Protein AF-A0A8T6M533-F1 (afdb_monomer_lite)

Foldseek 3Di:
DPDPPDPPPPDDAAQDPVPCLLPCCPPPLVVVLCVVVVDPAAAEEEEEEAVVLRPVNSLNHNCVVCVVPLLEAEFEFEQAPHFPPVSLLRLLLRLCVDPLNPDSVVSVCLQQDPPDPPPDDDDDPPPPVVVVVVVVVVVVVLVVQVVVCVVPVDPVSVVVVVVVVVVVVVVCVVVNVPDDPPPDDDDHDDLVSSLVSLVVSLQSSLVSNHQEYEYEYECLLNDPDLVRSLVVLVSVQVSSVSCGPRHHYYYYYYDHLVSNVVNDPCSPVSVVSVVVSHPYYDYSDDQDPVSVVVSVVVVVPD

Structure (mmCIF, N/CA/C/O backbone):
data_AF-A0A8T6M533-F1
#
_entry.id   AF-A0A8T6M533-F1
#
loop_
_atom_site.group_PDB
_atom_site.id
_atom_site.type_symbol
_atom_site.label_atom_id
_atom_site.label_alt_id
_atom_site.label_comp_id
_atom_site.label_asym_id
_atom_site.label_entity_id
_atom_site.label_seq_id
_atom_site.pdbx_PDB_ins_code
_atom_site.Cartn_x
_atom_site.Cartn_y
_atom_site.Cartn_z
_atom_site.occupancy
_atom_site.B_iso_or_equiv
_atom_site.auth_seq_id
_atom_site.auth_comp_id
_atom_site.auth_asym_id
_atom_site.auth_atom_id
_atom_site.pdbx_PDB_model_num
ATOM 1 N N . MET A 1 1 ? -13.934 -46.021 -11.064 1.00 42.72 1 MET A N 1
ATOM 2 C CA . MET A 1 1 ? -14.414 -45.757 -9.693 1.00 42.72 1 MET A CA 1
ATOM 3 C C . MET A 1 1 ? -13.265 -45.197 -8.848 1.00 42.72 1 MET A C 1
ATOM 5 O O . MET A 1 1 ? -12.797 -45.900 -7.982 1.00 42.72 1 MET A O 1
ATOM 9 N N . VAL A 1 2 ? -12.774 -43.981 -9.146 1.00 43.00 2 VAL A N 1
ATOM 10 C CA . VAL A 1 2 ? -11.949 -43.113 -8.263 1.00 43.00 2 VAL A CA 1
ATOM 11 C C . VAL A 1 2 ? -11.987 -41.702 -8.886 1.00 43.00 2 VAL A C 1
ATOM 13 O O . VAL A 1 2 ? -11.091 -41.328 -9.637 1.00 43.00 2 VAL A O 1
ATOM 16 N N . LYS A 1 3 ? -13.077 -40.947 -8.704 1.00 41.00 3 LYS A N 1
ATOM 17 C CA . LYS A 1 3 ? -13.160 -39.534 -9.144 1.00 41.00 3 LYS A CA 1
ATOM 18 C C . LYS A 1 3 ? -13.717 -38.577 -8.081 1.00 41.00 3 LYS A C 1
ATOM 20 O O . LYS A 1 3 ? -13.838 -37.395 -8.366 1.00 41.00 3 LYS A O 1
ATOM 25 N N . ASP A 1 4 ? -13.943 -39.063 -6.858 1.00 50.12 4 ASP A N 1
ATOM 26 C CA . ASP A 1 4 ? -14.620 -38.309 -5.791 1.00 50.12 4 ASP A CA 1
ATOM 27 C C . ASP A 1 4 ? -13.746 -38.054 -4.550 1.00 50.12 4 ASP A C 1
ATOM 29 O O . ASP A 1 4 ? -14.262 -37.873 -3.450 1.00 50.12 4 ASP A O 1
ATOM 33 N N . PHE A 1 5 ? -12.418 -38.024 -4.686 1.00 50.69 5 PHE A N 1
ATOM 34 C CA . PHE A 1 5 ? -11.539 -37.652 -3.573 1.00 50.69 5 PHE A CA 1
ATOM 35 C C . PHE A 1 5 ? -10.825 -36.335 -3.863 1.00 50.69 5 PHE A C 1
ATOM 37 O O . PHE A 1 5 ? -10.062 -36.241 -4.818 1.00 50.69 5 PHE A O 1
ATOM 44 N N . LEU A 1 6 ? -11.064 -35.372 -2.966 1.00 46.12 6 LEU A N 1
ATOM 45 C CA . LEU A 1 6 ? -10.515 -34.012 -2.877 1.00 46.12 6 LEU A CA 1
ATOM 46 C C . LEU A 1 6 ? -11.340 -32.917 -3.568 1.00 46.12 6 LEU A C 1
ATOM 48 O O . LEU A 1 6 ? -10.860 -32.187 -4.430 1.00 46.12 6 LEU A O 1
ATOM 52 N N . ASN A 1 7 ? -12.539 -32.673 -3.027 1.00 44.47 7 ASN A N 1
ATOM 53 C CA . ASN A 1 7 ? -13.034 -31.299 -2.890 1.00 44.47 7 ASN A CA 1
ATOM 54 C C . ASN A 1 7 ? -12.108 -30.543 -1.913 1.00 44.47 7 ASN A C 1
ATOM 56 O O . ASN A 1 7 ? -12.443 -30.329 -0.748 1.00 44.47 7 ASN A O 1
ATOM 60 N N . LEU A 1 8 ? -10.904 -30.187 -2.371 1.00 45.69 8 LEU A N 1
ATOM 61 C CA . LEU A 1 8 ? -10.030 -29.252 -1.671 1.00 45.69 8 LEU A CA 1
ATOM 62 C C . LEU A 1 8 ? -10.729 -27.898 -1.673 1.00 45.69 8 LEU A C 1
ATOM 64 O O . LEU A 1 8 ? -10.757 -27.185 -2.677 1.00 45.69 8 LEU A O 1
ATOM 68 N N . LYS A 1 9 ? -11.333 -27.557 -0.537 1.00 52.34 9 LYS A N 1
ATOM 69 C CA . LYS A 1 9 ? -11.826 -26.210 -0.292 1.00 52.34 9 LYS A CA 1
ATOM 70 C C . LYS A 1 9 ? -10.591 -25.315 -0.209 1.00 52.34 9 LYS A C 1
ATOM 72 O O . LYS A 1 9 ? -9.881 -25.334 0.790 1.00 52.34 9 LYS A O 1
ATOM 77 N N . VAL A 1 10 ? -10.293 -24.615 -1.301 1.00 59.81 10 VAL A N 1
ATOM 78 C CA . VAL A 1 10 ? -9.233 -23.605 -1.328 1.00 59.81 10 VAL A CA 1
ATOM 79 C C . VAL A 1 10 ? -9.568 -22.584 -0.248 1.00 59.81 10 VAL A C 1
ATOM 81 O O . VAL A 1 10 ? -10.657 -22.006 -0.278 1.00 59.81 10 VAL A O 1
ATOM 84 N N . ASP A 1 11 ? -8.661 -22.422 0.713 1.00 62.69 11 ASP A N 1
ATOM 85 C CA . ASP A 1 11 ? -8.817 -21.431 1.768 1.00 62.69 11 ASP A CA 1
ATOM 86 C C . ASP A 1 11 ? -8.835 -20.037 1.137 1.00 62.69 11 ASP A C 1
ATOM 88 O O . ASP A 1 11 ? -7.996 -19.705 0.292 1.00 62.69 11 ASP A O 1
ATOM 92 N N . LYS A 1 12 ? -9.849 -19.250 1.487 1.00 74.56 12 LYS A N 1
ATOM 93 C CA . LYS A 1 12 ? -10.052 -17.905 0.957 1.00 74.56 12 LYS A CA 1
ATOM 94 C C . LYS A 1 12 ? -10.058 -16.931 2.122 1.00 74.56 12 LYS A C 1
ATOM 96 O O . LYS A 1 12 ? -10.656 -17.232 3.154 1.00 74.56 12 LYS A O 1
ATOM 101 N N . PRO A 1 13 ? -9.424 -15.760 1.963 1.00 78.88 13 PRO A N 1
ATOM 102 C CA . PRO A 1 13 ? -9.478 -14.741 2.990 1.00 78.88 13 PRO A CA 1
ATOM 103 C C . PRO A 1 13 ? -10.930 -14.334 3.235 1.00 78.88 13 PRO A C 1
ATOM 105 O O . PRO A 1 13 ? -11.717 -14.223 2.297 1.00 78.88 13 PRO A O 1
ATOM 108 N N . ILE A 1 14 ? -11.249 -14.101 4.503 1.00 83.38 14 ILE A N 1
ATOM 109 C CA . ILE A 1 14 ? -12.580 -13.694 4.947 1.00 83.38 14 ILE A CA 1
ATOM 110 C C . ILE A 1 14 ? -12.913 -12.338 4.320 1.00 83.38 14 ILE A C 1
ATOM 112 O O . ILE A 1 14 ? -12.066 -11.439 4.301 1.00 83.38 14 ILE A O 1
ATOM 116 N N . GLU A 1 15 ? -14.138 -12.181 3.826 1.00 80.69 15 GLU A N 1
ATOM 117 C CA . GLU A 1 15 ? -14.612 -10.908 3.265 1.00 80.69 15 GLU A CA 1
ATOM 118 C C . GLU A 1 15 ? -15.626 -10.207 4.184 1.00 80.69 15 GLU A C 1
ATOM 120 O O . GLU A 1 15 ? -15.789 -8.985 4.126 1.00 80.69 15 GLU A O 1
ATOM 125 N N . ASN A 1 16 ? -16.279 -10.966 5.072 1.00 77.69 16 ASN A N 1
ATOM 126 C CA . ASN A 1 16 ? -17.468 -10.551 5.816 1.00 77.69 16 ASN A CA 1
ATOM 127 C C . ASN A 1 16 ? -17.381 -10.914 7.304 1.00 77.69 16 ASN A C 1
ATOM 129 O O . ASN A 1 16 ? -16.823 -11.946 7.653 1.00 77.69 16 ASN A O 1
ATOM 133 N N . GLU A 1 17 ? -18.002 -10.121 8.184 1.00 74.31 17 GLU A N 1
ATOM 134 C CA . GLU A 1 17 ? -18.064 -10.448 9.622 1.00 74.31 17 GLU A CA 1
ATOM 135 C C . GLU A 1 17 ? -18.782 -11.781 9.896 1.00 74.31 17 GLU A C 1
ATOM 137 O O . GLU A 1 17 ? -18.397 -12.511 10.798 1.00 74.31 17 GLU A O 1
ATOM 142 N N . GLU A 1 18 ? -19.767 -12.150 9.075 1.00 72.62 18 GLU A N 1
ATOM 143 C CA . GLU A 1 18 ? -20.490 -13.431 9.171 1.00 72.62 18 GLU A CA 1
ATOM 144 C C . GLU A 1 18 ? -19.590 -14.655 8.912 1.00 72.62 18 GLU A C 1
ATOM 146 O O . GLU A 1 18 ? -19.864 -15.764 9.369 1.00 72.62 18 GLU A O 1
ATOM 151 N N . GLU A 1 19 ? -18.492 -14.457 8.184 1.00 73.12 19 GLU A N 1
ATOM 152 C CA . GLU A 1 19 ? -17.483 -15.480 7.907 1.00 73.12 19 GLU A CA 1
ATOM 153 C C . GLU A 1 19 ? -16.389 -15.521 8.992 1.00 73.12 19 GLU A C 1
ATOM 155 O O . GLU A 1 19 ? -15.589 -16.461 9.022 1.00 73.12 19 GLU A O 1
ATOM 160 N N . ASP A 1 20 ? -16.357 -14.542 9.907 1.00 74.56 20 ASP A N 1
ATOM 161 C CA . ASP A 1 20 ? -15.350 -14.413 10.961 1.00 74.56 20 ASP A CA 1
ATOM 162 C C . ASP A 1 20 ? -15.610 -15.346 12.151 1.00 74.56 20 ASP A C 1
ATOM 164 O O . ASP A 1 20 ? -15.912 -14.949 13.277 1.00 74.56 20 ASP A O 1
ATOM 168 N N . LYS A 1 21 ? -15.425 -16.641 11.904 1.00 72.12 21 LYS A N 1
ATOM 169 C CA . LYS A 1 21 ? -15.564 -17.690 12.923 1.00 72.12 21 LYS A CA 1
ATOM 170 C C . LYS A 1 21 ? -14.440 -17.700 13.958 1.00 72.12 21 LYS A C 1
ATOM 172 O O . LYS A 1 21 ? -14.536 -18.440 14.933 1.00 72.12 21 LYS A O 1
ATOM 177 N N . LEU A 1 22 ? -13.369 -16.938 13.728 1.00 69.25 22 LEU A N 1
ATOM 178 C CA . LEU A 1 22 ? -12.191 -16.884 14.598 1.00 69.25 22 LEU A CA 1
ATOM 179 C C . LEU A 1 22 ? -12.139 -15.612 15.454 1.00 69.25 22 LEU A C 1
ATOM 181 O O . LEU A 1 22 ? -11.219 -15.450 16.252 1.00 69.25 22 LEU A O 1
ATOM 185 N N . GLY A 1 23 ? -13.128 -14.723 15.325 1.00 73.12 23 GLY A N 1
ATOM 186 C CA . GLY A 1 23 ? -13.193 -13.485 16.096 1.00 73.12 23 GLY A CA 1
ATOM 187 C C . GLY A 1 23 ? -12.094 -12.483 15.738 1.00 73.12 23 GLY A C 1
ATOM 188 O O . GLY A 1 23 ? -11.759 -11.633 16.569 1.00 73.12 23 GLY A O 1
ATOM 189 N N . HIS A 1 24 ? -11.543 -12.549 14.519 1.00 78.12 24 HIS A N 1
ATOM 190 C CA . HIS A 1 24 ? -10.573 -11.578 14.012 1.00 78.12 24 HIS A CA 1
ATOM 191 C C . HIS A 1 24 ? -11.085 -10.140 14.134 1.00 78.12 24 HIS A C 1
ATOM 193 O O . HIS A 1 24 ? -10.293 -9.228 14.379 1.00 78.12 24 HIS A O 1
ATOM 199 N N . ASN A 1 25 ? -12.396 -9.930 14.003 1.00 78.38 25 ASN A N 1
ATOM 200 C CA . ASN A 1 25 ? -13.025 -8.625 14.106 1.00 78.38 25 ASN A CA 1
ATOM 201 C C . ASN A 1 25 ? -12.780 -7.997 15.485 1.00 78.38 25 ASN A C 1
ATOM 203 O O . ASN A 1 25 ? -12.284 -6.879 15.585 1.00 78.38 25 ASN A O 1
ATOM 207 N N . LYS A 1 26 ? -13.042 -8.749 16.559 1.00 78.50 26 LYS A N 1
ATOM 208 C CA . LYS A 1 26 ? -12.866 -8.264 17.937 1.00 78.50 26 LYS A CA 1
ATOM 209 C C . LYS A 1 26 ? -11.396 -8.193 18.345 1.00 78.50 26 LYS A C 1
ATOM 211 O O . LYS A 1 26 ? -10.985 -7.243 18.999 1.00 78.50 26 LYS A O 1
ATOM 216 N N . ILE A 1 27 ? -10.607 -9.203 17.978 1.00 81.31 27 ILE A N 1
ATOM 217 C CA . ILE A 1 27 ? -9.229 -9.346 18.473 1.00 81.31 27 ILE A CA 1
ATOM 218 C C . ILE A 1 27 ? -8.265 -8.416 17.731 1.00 81.31 27 ILE A C 1
ATOM 220 O O . ILE A 1 27 ? -7.357 -7.866 18.346 1.00 81.31 27 ILE A O 1
ATOM 224 N N . TYR A 1 28 ? -8.458 -8.219 16.423 1.00 87.94 28 TYR A N 1
ATOM 225 C CA . TYR A 1 28 ? -7.508 -7.481 15.588 1.00 87.94 28 TYR A CA 1
ATOM 226 C C . TYR A 1 28 ? -8.134 -6.276 14.889 1.00 87.94 28 TYR A C 1
ATOM 228 O O . TYR A 1 28 ? -7.587 -5.178 14.979 1.00 87.94 28 TYR A O 1
ATOM 236 N N . VAL A 1 29 ? -9.278 -6.438 14.213 1.00 89.94 29 VAL A N 1
ATOM 237 C CA . VAL A 1 29 ? -9.863 -5.355 13.397 1.00 89.94 29 VAL A CA 1
ATOM 238 C C . VAL A 1 29 ? -10.282 -4.170 14.264 1.00 89.94 29 VAL A C 1
ATOM 240 O O . VAL A 1 29 ? -10.010 -3.035 13.890 1.00 89.94 29 VAL A O 1
ATOM 243 N N . GLU A 1 30 ? -10.909 -4.400 15.417 1.00 89.06 30 GLU A N 1
ATOM 244 C CA . GLU A 1 30 ? -11.349 -3.336 16.320 1.00 89.06 30 GLU A CA 1
ATOM 245 C C . GLU A 1 30 ? -10.178 -2.540 16.925 1.00 89.06 30 GLU A C 1
ATOM 247 O O . GLU A 1 30 ? -10.186 -1.314 16.783 1.00 89.06 30 GLU A O 1
ATOM 252 N N . PRO A 1 31 ? -9.127 -3.162 17.498 1.00 89.81 31 PRO A N 1
ATOM 253 C CA . PRO A 1 31 ? -7.929 -2.432 17.910 1.00 89.81 31 PRO A CA 1
ATOM 254 C C . PRO A 1 31 ? -7.276 -1.644 16.771 1.00 89.81 31 PRO A C 1
ATOM 256 O O . PRO A 1 31 ? -6.959 -0.469 16.956 1.00 89.81 31 PRO A O 1
ATOM 259 N N . ILE A 1 32 ? -7.134 -2.244 15.581 1.00 93.81 32 ILE A N 1
ATOM 260 C CA . ILE A 1 32 ? -6.581 -1.559 14.402 1.00 93.81 32 ILE A CA 1
ATOM 261 C C . ILE A 1 32 ? -7.444 -0.348 14.038 1.00 93.81 32 ILE A C 1
ATOM 263 O O . ILE A 1 32 ? -6.929 0.755 13.871 1.00 93.81 32 ILE A O 1
ATOM 267 N N . TYR A 1 33 ? -8.761 -0.529 13.954 1.00 94.19 33 TYR A N 1
ATOM 268 C CA . TYR A 1 33 ? -9.710 0.540 13.656 1.00 94.19 33 TYR A CA 1
ATOM 269 C C . TYR A 1 33 ? -9.621 1.675 14.684 1.00 94.19 33 TYR A C 1
ATOM 271 O O . TYR A 1 33 ? -9.635 2.849 14.313 1.00 94.19 33 TYR A O 1
ATOM 279 N N . ASN A 1 34 ? -9.492 1.349 15.969 1.00 92.06 34 ASN A N 1
ATOM 280 C CA . ASN A 1 34 ? -9.370 2.338 17.034 1.00 92.06 34 ASN A CA 1
ATOM 281 C C . ASN A 1 34 ? -8.051 3.112 16.937 1.00 92.06 34 ASN A C 1
ATOM 283 O O . ASN A 1 34 ? -8.078 4.338 16.984 1.00 92.06 34 ASN A O 1
ATOM 287 N N . ILE A 1 35 ? -6.922 2.429 16.718 1.00 92.81 35 ILE A N 1
ATOM 288 C CA . ILE A 1 35 ? -5.610 3.062 16.509 1.00 92.81 35 ILE A CA 1
ATOM 289 C C . ILE A 1 35 ? -5.679 4.036 15.333 1.00 92.81 35 ILE A C 1
ATOM 291 O O . ILE A 1 35 ? -5.339 5.212 15.487 1.00 92.81 35 ILE A O 1
ATOM 295 N N . LEU A 1 36 ? -6.200 3.574 14.191 1.00 93.31 36 LEU A N 1
ATOM 296 C CA . LEU A 1 36 ? -6.345 4.402 13.001 1.00 93.31 36 LEU A CA 1
ATOM 297 C C . LEU A 1 36 ? -7.211 5.628 13.312 1.00 93.31 36 LEU A C 1
ATOM 299 O O . LEU A 1 36 ? -6.781 6.739 13.041 1.00 93.31 36 LEU A O 1
ATOM 303 N N . ASN A 1 37 ? -8.396 5.486 13.911 1.00 91.06 37 ASN A N 1
ATOM 304 C CA . ASN A 1 37 ? -9.294 6.631 14.140 1.00 91.06 37 ASN A CA 1
ATOM 305 C C . ASN A 1 37 ? -8.896 7.546 15.309 1.00 91.06 37 ASN A C 1
ATOM 307 O O . ASN A 1 37 ? -9.274 8.714 15.302 1.00 91.06 37 ASN A O 1
ATOM 311 N N . SER A 1 38 ? -8.150 7.052 16.297 1.00 86.31 38 SER A N 1
ATOM 312 C CA . SER A 1 38 ? -7.692 7.867 17.432 1.00 86.31 38 SER A CA 1
ATOM 313 C C . SER A 1 38 ? -6.600 8.865 17.048 1.00 86.31 38 SER A C 1
ATOM 315 O O . SER A 1 38 ? -6.409 9.870 17.734 1.00 86.31 38 SER A O 1
ATOM 317 N N . ASN A 1 39 ? -5.888 8.609 15.947 1.00 76.62 39 ASN A N 1
ATOM 318 C CA . ASN A 1 39 ? -4.790 9.450 15.512 1.00 76.62 39 ASN A CA 1
ATOM 319 C C . ASN A 1 39 ? -5.267 10.468 14.468 1.00 76.62 39 ASN A C 1
ATOM 321 O O . ASN A 1 39 ? -5.765 10.122 13.395 1.00 76.62 39 ASN A O 1
ATOM 325 N N . ASN A 1 40 ? -5.091 11.751 14.785 1.00 78.81 40 ASN A N 1
ATOM 326 C CA . ASN A 1 40 ? -5.446 12.863 13.903 1.00 78.81 40 ASN A CA 1
ATOM 327 C C . ASN A 1 40 ? -4.319 13.275 12.945 1.00 78.81 40 ASN A C 1
ATOM 329 O O . ASN A 1 40 ? -4.487 14.242 12.200 1.00 78.81 40 ASN A O 1
ATOM 333 N N . LYS A 1 41 ? -3.188 12.565 12.965 1.00 86.25 41 LYS A N 1
ATOM 334 C CA . LYS A 1 41 ? -2.021 12.813 12.118 1.00 86.25 41 LYS A CA 1
ATOM 335 C C . LYS A 1 41 ? -1.812 11.673 11.123 1.00 86.25 41 LYS A C 1
ATOM 337 O O . LYS A 1 41 ? -2.539 10.679 11.124 1.00 86.25 41 LYS A O 1
ATOM 342 N N . ASN A 1 42 ? -0.810 11.855 10.271 1.00 91.19 42 ASN A N 1
ATOM 343 C CA . ASN A 1 42 ? -0.270 10.764 9.480 1.00 91.19 42 ASN A CA 1
ATOM 344 C C . ASN A 1 42 ? 0.212 9.643 10.411 1.00 91.19 42 ASN A C 1
ATOM 346 O O . ASN A 1 42 ? 0.675 9.933 11.515 1.00 91.19 42 ASN A O 1
ATOM 350 N N . LEU A 1 43 ? 0.044 8.395 9.980 1.00 93.06 43 LEU A N 1
ATOM 351 C CA . LEU A 1 43 ? 0.341 7.220 10.796 1.00 93.06 43 LEU A CA 1
ATOM 352 C C . LEU A 1 43 ? 0.879 6.080 9.930 1.00 93.06 43 LEU A C 1
ATOM 354 O O . LEU A 1 43 ? 0.289 5.765 8.896 1.00 93.06 43 LEU A O 1
ATOM 358 N N . SER A 1 44 ? 1.929 5.410 10.378 1.00 93.31 44 SER A N 1
ATOM 359 C CA . SER A 1 44 ? 2.416 4.152 9.807 1.00 93.31 44 SER A CA 1
ATOM 360 C C . SER A 1 44 ? 2.200 2.989 10.789 1.00 93.31 44 SER A C 1
ATOM 362 O O . SER A 1 44 ? 2.645 3.005 11.935 1.00 93.31 44 SER A O 1
ATOM 364 N N . LEU A 1 45 ? 1.479 1.957 10.344 1.00 94.31 45 LEU A N 1
ATOM 365 C CA . LEU A 1 45 ? 1.131 0.768 11.125 1.00 94.31 45 LEU A CA 1
ATOM 366 C C . LEU A 1 45 ? 1.697 -0.494 10.465 1.00 94.31 45 LEU A C 1
ATOM 368 O O . LEU A 1 45 ? 1.411 -0.769 9.303 1.00 94.31 45 LEU A O 1
ATOM 372 N N . GLY A 1 46 ? 2.433 -1.308 11.217 1.00 91.75 46 GLY A N 1
ATOM 373 C CA . GLY A 1 46 ? 2.855 -2.640 10.779 1.00 91.75 46 GLY A CA 1
ATOM 374 C C . GLY A 1 46 ? 1.884 -3.721 11.240 1.00 91.75 46 GLY A C 1
ATOM 375 O O . GLY A 1 46 ? 1.500 -3.752 12.406 1.00 91.75 46 GLY A O 1
ATOM 376 N N . ILE A 1 47 ? 1.513 -4.644 10.356 1.00 92.56 47 ILE A N 1
ATOM 377 C CA . ILE A 1 47 ? 0.810 -5.880 10.714 1.00 92.56 47 ILE A CA 1
ATOM 378 C C . ILE A 1 47 ? 1.712 -7.057 10.348 1.00 92.56 47 ILE A C 1
ATOM 380 O O . ILE A 1 47 ? 1.844 -7.437 9.179 1.00 92.56 47 ILE A O 1
ATOM 384 N N . PHE A 1 48 ? 2.320 -7.642 11.374 1.00 87.50 48 PHE A N 1
ATOM 385 C CA . PHE A 1 48 ? 3.242 -8.762 11.253 1.00 87.50 48 PHE A CA 1
ATOM 386 C C . PHE A 1 48 ? 2.529 -10.089 11.472 1.00 87.50 48 PHE A C 1
ATOM 388 O O . PHE A 1 48 ? 1.690 -10.217 12.356 1.00 87.50 48 PHE A O 1
ATOM 395 N N . GLY A 1 49 ? 2.881 -11.105 10.693 1.00 84.88 49 GLY A N 1
ATOM 396 C CA . GLY A 1 49 ? 2.410 -12.470 10.920 1.00 84.88 49 GLY A CA 1
ATOM 397 C C . GLY A 1 49 ? 2.898 -13.422 9.840 1.00 84.88 49 GLY A C 1
ATOM 398 O O . GLY A 1 49 ? 3.256 -12.985 8.746 1.00 84.88 49 GLY A O 1
ATOM 399 N N . ASN A 1 50 ? 2.884 -14.723 10.114 1.00 82.56 50 ASN A N 1
ATOM 400 C CA . ASN A 1 50 ? 3.298 -15.740 9.145 1.00 82.56 50 ASN A CA 1
ATOM 401 C C . ASN A 1 50 ? 2.330 -15.847 7.953 1.00 82.56 50 ASN A C 1
ATOM 403 O O . ASN A 1 50 ? 1.224 -15.291 7.946 1.00 82.56 50 ASN A O 1
ATOM 407 N N . PHE A 1 51 ? 2.738 -16.564 6.906 1.00 81.00 51 PHE A N 1
ATOM 408 C CA . PHE A 1 51 ? 1.815 -16.953 5.841 1.00 81.00 51 PHE A CA 1
ATOM 409 C C . PHE A 1 51 ? 0.634 -17.743 6.432 1.00 81.00 51 PHE A C 1
ATOM 411 O O . PHE A 1 51 ? 0.830 -18.596 7.291 1.00 81.00 51 PHE A O 1
ATOM 418 N N . GLY A 1 52 ? -0.593 -17.426 6.011 1.00 79.25 52 GLY A N 1
ATOM 419 C CA . GLY A 1 52 ? -1.809 -18.033 6.567 1.00 79.25 52 GLY A CA 1
ATOM 420 C C . GLY A 1 52 ? -2.331 -17.404 7.868 1.00 79.25 52 GLY A C 1
ATOM 421 O O . GLY A 1 52 ? -3.422 -17.750 8.297 1.00 79.25 52 GLY A O 1
ATOM 422 N N . SER A 1 53 ? -1.648 -16.414 8.459 1.00 83.19 53 SER A N 1
ATOM 423 C CA . SER A 1 53 ? -2.072 -15.780 9.725 1.00 83.19 53 SER A CA 1
ATOM 424 C C . SER A 1 53 ? -3.309 -14.864 9.625 1.00 83.19 53 SER A C 1
ATOM 426 O O . SER A 1 53 ? -3.583 -14.097 10.542 1.00 83.19 53 SER A O 1
ATOM 428 N N . GLY A 1 54 ? -4.006 -14.835 8.485 1.00 86.94 54 GLY A N 1
ATOM 429 C CA . GLY A 1 54 ? -5.208 -14.013 8.310 1.00 86.94 54 GLY A CA 1
ATOM 430 C C . GLY A 1 54 ? -4.986 -12.516 8.044 1.00 86.94 54 GLY A C 1
ATOM 431 O O . GLY A 1 54 ? -5.962 -11.770 8.050 1.00 86.94 54 GLY A O 1
ATOM 432 N N . LYS A 1 55 ? -3.759 -12.049 7.741 1.00 90.25 55 LYS A N 1
ATOM 433 C CA . LYS A 1 55 ? -3.480 -10.627 7.402 1.00 90.25 55 LYS A CA 1
ATOM 434 C C . LYS A 1 55 ? -4.461 -10.063 6.366 1.00 90.25 55 LYS A C 1
ATOM 436 O O . LYS A 1 55 ? -5.072 -9.020 6.579 1.00 90.25 55 LYS A O 1
ATOM 441 N N . THR A 1 56 ? -4.646 -10.775 5.253 1.00 90.56 56 THR A N 1
ATOM 442 C CA . THR A 1 56 ? -5.560 -10.356 4.181 1.00 90.56 56 THR A CA 1
ATOM 443 C C . THR A 1 56 ? -7.019 -10.329 4.641 1.00 90.56 56 THR A C 1
ATOM 445 O O . THR A 1 56 ? -7.724 -9.379 4.318 1.00 90.56 56 THR A O 1
ATOM 448 N N . SER A 1 57 ? -7.449 -11.314 5.436 1.00 90.06 57 SER A N 1
ATOM 449 C CA . SER A 1 57 ? -8.787 -11.363 6.041 1.00 90.06 57 SER A CA 1
ATOM 450 C C . SER A 1 57 ? -9.058 -10.135 6.915 1.00 90.06 57 SER A C 1
ATOM 452 O O . SER A 1 57 ? -10.082 -9.476 6.763 1.00 90.06 57 SER A O 1
ATOM 454 N N . ILE A 1 58 ? -8.109 -9.770 7.782 1.00 91.88 58 ILE A N 1
ATOM 455 C CA . ILE A 1 58 ? -8.212 -8.587 8.651 1.00 91.88 58 ILE A CA 1
ATOM 456 C C . ILE A 1 58 ? -8.346 -7.308 7.821 1.00 91.88 58 ILE A C 1
ATOM 458 O O . ILE A 1 58 ? -9.202 -6.475 8.110 1.00 91.88 58 ILE A O 1
ATOM 462 N N . ILE A 1 59 ? -7.548 -7.160 6.762 1.00 94.81 59 ILE A N 1
ATOM 463 C CA . ILE A 1 59 ? -7.628 -5.992 5.877 1.00 94.81 59 ILE A CA 1
ATOM 464 C C . ILE A 1 59 ? -8.953 -5.926 5.119 1.00 94.81 59 ILE A C 1
ATOM 466 O O . ILE A 1 59 ? -9.496 -4.835 4.959 1.00 94.81 59 ILE A O 1
ATOM 470 N N . ASN A 1 60 ? -9.494 -7.057 4.669 1.00 93.00 60 ASN A N 1
ATOM 471 C CA . ASN A 1 60 ? -10.794 -7.096 4.003 1.00 93.00 60 ASN A CA 1
ATOM 472 C C . ASN A 1 60 ? -11.921 -6.659 4.950 1.00 93.00 60 ASN A C 1
ATOM 474 O O . ASN A 1 60 ? -12.730 -5.804 4.586 1.00 93.00 60 ASN A O 1
ATOM 478 N N . LEU A 1 61 ? -11.926 -7.179 6.181 1.00 92.31 61 LEU A N 1
ATOM 479 C CA . LEU A 1 61 ? -12.876 -6.781 7.223 1.00 92.31 61 LEU A CA 1
ATOM 480 C C . LEU A 1 61 ? -12.747 -5.290 7.561 1.00 92.31 61 LEU A C 1
ATOM 482 O O . LEU A 1 61 ? -13.743 -4.567 7.600 1.00 92.31 61 LEU A O 1
ATOM 486 N N . LEU A 1 62 ? -11.515 -4.800 7.721 1.00 94.44 62 LEU A N 1
ATOM 487 C CA . LEU A 1 62 ? -11.243 -3.386 7.965 1.00 94.44 62 LEU A CA 1
ATOM 488 C C . LEU A 1 62 ? -11.740 -2.511 6.804 1.00 94.44 62 LEU A C 1
ATOM 490 O O . LEU A 1 62 ? -12.426 -1.516 7.028 1.00 94.44 62 LEU A O 1
ATOM 494 N N . LYS A 1 63 ? -11.471 -2.908 5.555 1.00 94.38 63 LYS A N 1
ATOM 495 C CA . LYS A 1 63 ? -11.963 -2.219 4.355 1.00 94.38 63 LYS A CA 1
ATOM 496 C C . LYS A 1 63 ? -13.488 -2.160 4.328 1.00 94.38 63 LYS A C 1
ATOM 498 O O . LYS A 1 63 ? -14.050 -1.109 4.024 1.00 94.38 63 LYS A O 1
ATOM 503 N N . LYS A 1 64 ? -14.166 -3.261 4.668 1.00 91.56 64 LYS A N 1
ATOM 504 C CA . LYS A 1 64 ? -15.631 -3.312 4.759 1.00 91.56 64 LYS A CA 1
ATOM 505 C C . LYS A 1 64 ? -16.151 -2.333 5.811 1.00 91.56 64 LYS A C 1
ATOM 507 O O . LYS A 1 64 ? -17.086 -1.589 5.525 1.00 91.56 64 LYS A O 1
ATOM 512 N N . ARG A 1 65 ? -15.496 -2.243 6.970 1.00 91.31 65 ARG A N 1
ATOM 513 C CA . ARG A 1 65 ? -15.839 -1.286 8.036 1.00 91.31 65 ARG A CA 1
ATOM 514 C C . ARG A 1 65 ? -15.713 0.178 7.601 1.00 91.31 65 ARG A C 1
ATOM 516 O O . ARG A 1 65 ? -16.498 1.011 8.039 1.00 91.31 65 ARG A O 1
ATOM 523 N N . TYR A 1 66 ? -14.776 0.487 6.705 1.00 93.31 66 TYR A N 1
ATOM 524 C CA . TYR A 1 66 ? -14.616 1.824 6.121 1.00 93.31 66 TYR A CA 1
ATOM 525 C C . TYR A 1 66 ? -15.472 2.078 4.867 1.00 93.31 66 TYR A C 1
ATOM 527 O O . TYR A 1 66 ? -15.522 3.209 4.393 1.00 93.31 66 TYR A O 1
ATOM 535 N N . SER A 1 67 ? -16.175 1.076 4.327 1.00 89.69 67 SER A N 1
ATOM 536 C CA . SER A 1 67 ? -16.883 1.194 3.038 1.00 89.69 67 SER A CA 1
ATOM 537 C C . SER A 1 67 ? -18.034 2.209 3.027 1.00 89.69 67 SER A C 1
ATOM 539 O O . SER A 1 67 ? -18.346 2.766 1.975 1.00 89.69 67 SER A O 1
ATOM 541 N N . SER A 1 68 ? -18.642 2.480 4.185 1.00 89.38 68 SER A N 1
ATOM 542 C CA . SER A 1 68 ? -19.699 3.484 4.359 1.00 89.38 68 SER A CA 1
ATOM 543 C C . SER A 1 68 ? -19.169 4.912 4.534 1.00 89.38 68 SER A C 1
ATOM 545 O O . SER A 1 68 ? -19.954 5.857 4.486 1.00 89.38 68 SER A O 1
ATOM 547 N N . ARG A 1 69 ? -17.855 5.088 4.721 1.00 92.31 69 ARG A N 1
ATOM 548 C CA . ARG A 1 69 ? -17.213 6.378 5.000 1.00 92.31 69 ARG A CA 1
ATOM 549 C C . ARG A 1 69 ? -16.665 6.988 3.718 1.00 92.31 69 ARG A C 1
ATOM 551 O O . ARG A 1 69 ? -15.521 6.756 3.332 1.00 92.31 69 ARG A O 1
ATOM 558 N N . SER A 1 70 ? -17.507 7.754 3.025 1.00 90.44 70 SER A N 1
ATOM 559 C CA . SER A 1 70 ? -17.172 8.356 1.729 1.00 90.44 70 SER A CA 1
ATOM 560 C C . SER A 1 70 ? -16.006 9.344 1.782 1.00 90.44 70 SER A C 1
ATOM 562 O O . SER A 1 70 ? -15.376 9.574 0.756 1.00 90.44 70 SER A O 1
ATOM 564 N N . GLU A 1 71 ? -15.708 9.916 2.945 1.00 92.38 71 GLU A N 1
ATOM 565 C CA . GLU A 1 71 ? -14.575 10.812 3.186 1.00 92.38 71 GLU A CA 1
ATOM 566 C C . GLU A 1 71 ? -13.228 10.073 3.247 1.00 92.38 71 GLU A C 1
ATOM 568 O O . GLU A 1 71 ? -12.172 10.701 3.181 1.00 92.38 71 GLU A O 1
ATOM 573 N N . ILE A 1 72 ? -13.248 8.739 3.329 1.00 93.69 72 ILE A N 1
ATOM 574 C CA . ILE A 1 72 ? -12.054 7.898 3.389 1.00 93.69 72 ILE A CA 1
ATOM 575 C C . ILE A 1 72 ? -11.856 7.204 2.040 1.00 93.69 72 ILE A C 1
ATOM 577 O O . ILE A 1 72 ? -12.793 6.708 1.408 1.00 93.69 72 ILE A O 1
ATOM 581 N N . SER A 1 73 ? -10.616 7.187 1.565 1.00 93.75 73 SER A N 1
ATOM 582 C CA . SER A 1 73 ? -10.188 6.333 0.460 1.00 93.75 73 SER A CA 1
ATOM 583 C C . SER A 1 73 ? -9.356 5.186 1.022 1.00 93.75 73 SER A C 1
ATOM 585 O O . SER A 1 73 ? -8.346 5.415 1.684 1.00 93.75 73 SER A O 1
ATOM 587 N N . PHE A 1 74 ? -9.809 3.949 0.805 1.00 95.62 74 PHE A N 1
ATOM 588 C CA . PHE A 1 74 ? -9.159 2.743 1.319 1.00 95.62 74 PHE A CA 1
ATOM 589 C C . PHE A 1 74 ? -8.593 1.933 0.156 1.00 95.62 74 PHE A C 1
ATOM 591 O O . PHE A 1 74 ? -9.332 1.279 -0.590 1.00 95.62 74 PHE A O 1
ATOM 598 N N . ILE A 1 75 ? -7.270 1.935 0.025 1.00 94.88 75 ILE A N 1
ATOM 599 C CA . ILE A 1 75 ? -6.573 1.415 -1.149 1.00 94.88 75 ILE A CA 1
ATOM 600 C C . ILE A 1 75 ? -5.606 0.328 -0.715 1.00 94.88 75 ILE A C 1
ATOM 602 O O . ILE A 1 75 ? -4.769 0.541 0.153 1.00 94.88 75 ILE A O 1
ATOM 606 N N . LYS A 1 76 ? -5.710 -0.843 -1.343 1.00 95.06 76 LYS A N 1
ATOM 607 C CA . LYS A 1 76 ? -4.744 -1.930 -1.184 1.00 95.06 76 LYS A CA 1
ATOM 608 C C . LYS A 1 76 ? -3.867 -2.001 -2.428 1.00 95.06 76 LYS A C 1
ATOM 610 O O . LYS A 1 76 ? -4.399 -2.135 -3.529 1.00 95.06 76 LYS A O 1
ATOM 615 N N . SER A 1 77 ? -2.555 -1.976 -2.233 1.00 94.44 77 SER A N 1
ATOM 616 C CA . SER A 1 77 ? -1.546 -2.150 -3.272 1.00 94.44 77 SER A CA 1
ATOM 617 C C . SER A 1 77 ? -0.632 -3.316 -2.915 1.00 94.44 77 SER A C 1
ATOM 619 O O . SER A 1 77 ? 0.025 -3.298 -1.881 1.00 94.44 77 SER A O 1
ATOM 621 N N . SER A 1 78 ? -0.578 -4.322 -3.785 1.00 91.94 78 SER A N 1
ATOM 622 C CA . SER A 1 78 ? 0.459 -5.360 -3.739 1.00 91.94 78 SER A CA 1
ATOM 623 C C . SER A 1 78 ? 1.612 -4.931 -4.638 1.00 91.94 78 SER A C 1
ATOM 625 O O . SER A 1 78 ? 1.385 -4.540 -5.791 1.00 91.94 78 SER A O 1
ATOM 627 N N . ILE A 1 79 ? 2.826 -4.990 -4.096 1.00 89.44 79 ILE A N 1
ATOM 628 C CA . ILE A 1 79 ? 4.073 -4.683 -4.810 1.00 89.44 79 ILE A CA 1
ATOM 629 C C . ILE A 1 79 ? 4.843 -5.948 -5.214 1.00 89.44 79 ILE A C 1
ATOM 631 O O . ILE A 1 79 ? 6.009 -5.870 -5.588 1.00 89.44 79 ILE A O 1
ATOM 635 N N . TRP A 1 80 ? 4.183 -7.111 -5.191 1.00 85.88 80 TRP A N 1
ATOM 636 C CA . TRP A 1 80 ? 4.778 -8.381 -5.602 1.00 85.88 80 TRP A CA 1
ATOM 637 C C . TRP A 1 80 ? 5.423 -8.291 -6.992 1.00 85.88 80 TRP A C 1
ATOM 639 O O . TRP A 1 80 ? 4.764 -7.928 -7.969 1.00 85.88 80 TRP A O 1
ATOM 649 N N . GLY A 1 81 ? 6.696 -8.684 -7.083 1.00 82.06 81 GLY A N 1
ATOM 650 C CA . GLY A 1 81 ? 7.443 -8.728 -8.343 1.00 82.06 81 GLY A CA 1
ATOM 651 C C . GLY A 1 81 ? 7.817 -7.354 -8.907 1.00 82.06 81 GLY A C 1
ATOM 652 O O . GLY A 1 81 ? 8.072 -7.242 -10.107 1.00 82.06 81 GLY A O 1
ATOM 653 N N . HIS A 1 82 ? 7.815 -6.307 -8.078 1.00 83.56 82 HIS A N 1
ATOM 654 C CA . HIS A 1 82 ? 8.221 -4.964 -8.470 1.00 83.56 82 HIS A CA 1
ATOM 655 C C . HIS A 1 82 ? 9.328 -4.432 -7.555 1.00 83.56 82 HIS A C 1
ATOM 657 O O . HIS A 1 82 ? 9.100 -4.234 -6.365 1.00 83.56 82 HIS A O 1
ATOM 663 N N . SER A 1 83 ? 10.482 -4.105 -8.134 1.00 84.19 83 SER A N 1
ATOM 664 C CA . SER A 1 83 ? 11.528 -3.306 -7.483 1.00 84.19 83 SER A CA 1
ATOM 665 C C . SER A 1 83 ? 11.299 -1.806 -7.700 1.00 84.19 83 SER A C 1
ATOM 667 O O . SER A 1 83 ? 10.560 -1.405 -8.613 1.00 84.19 83 SER A O 1
ATOM 669 N N . PRO A 1 84 ? 11.908 -0.926 -6.893 1.00 82.69 84 PRO A N 1
ATOM 670 C CA . PRO A 1 84 ? 12.035 0.488 -7.202 1.00 82.69 84 PRO A CA 1
ATOM 671 C C . PRO A 1 84 ? 12.616 0.701 -8.604 1.00 82.69 84 PRO A C 1
ATOM 673 O O . PRO A 1 84 ? 13.545 0.012 -9.017 1.00 82.69 84 PRO A O 1
ATOM 676 N N . PRO A 1 85 ? 12.069 1.649 -9.377 1.00 82.69 85 PRO A N 1
ATOM 677 C CA . PRO A 1 85 ? 11.019 2.612 -9.033 1.00 82.69 85 PRO A CA 1
ATOM 678 C C . PRO A 1 85 ? 9.593 2.074 -9.267 1.00 82.69 85 PRO A C 1
ATOM 680 O O . PRO A 1 85 ? 8.610 2.765 -8.993 1.00 82.69 85 PRO A O 1
ATOM 683 N N . ASP A 1 86 ? 9.458 0.883 -9.847 1.00 83.56 86 ASP A N 1
ATOM 684 C CA . ASP A 1 86 ? 8.193 0.363 -10.361 1.00 83.56 86 ASP A CA 1
ATOM 685 C C . ASP A 1 86 ? 7.223 -0.021 -9.235 1.00 83.56 86 ASP A C 1
ATOM 687 O O . ASP A 1 86 ? 6.015 0.142 -9.406 1.00 83.56 86 ASP A O 1
ATOM 691 N N . ALA A 1 87 ? 7.729 -0.397 -8.055 1.00 88.06 87 ALA A N 1
ATOM 692 C CA . ALA A 1 87 ? 6.919 -0.579 -6.845 1.00 88.06 87 ALA A CA 1
ATOM 693 C C . ALA A 1 87 ? 6.139 0.696 -6.469 1.00 88.06 87 ALA A C 1
ATOM 695 O O . ALA A 1 87 ? 4.931 0.657 -6.231 1.00 88.06 87 ALA A O 1
ATOM 696 N N . LEU A 1 88 ? 6.801 1.858 -6.501 1.00 89.06 88 LEU A N 1
ATOM 697 C CA . LEU A 1 88 ? 6.162 3.150 -6.229 1.00 89.06 88 LEU A CA 1
ATOM 698 C C . LEU A 1 88 ? 5.162 3.522 -7.328 1.00 89.06 88 LEU A C 1
ATOM 700 O O . LEU A 1 88 ? 4.056 3.974 -7.032 1.00 89.06 88 LEU A O 1
ATOM 704 N N . LYS A 1 89 ? 5.499 3.275 -8.603 1.00 87.94 89 LYS A N 1
ATOM 705 C CA . LYS A 1 89 ? 4.548 3.477 -9.711 1.00 87.94 89 LYS A CA 1
ATOM 706 C C . LYS A 1 89 ? 3.305 2.609 -9.537 1.00 87.94 89 LYS A C 1
ATOM 708 O O . LYS A 1 89 ? 2.199 3.091 -9.762 1.00 87.94 89 LYS A O 1
ATOM 713 N N . LYS A 1 90 ? 3.464 1.353 -9.112 1.00 89.31 90 LYS A N 1
ATOM 714 C CA . LYS A 1 90 ? 2.352 0.433 -8.849 1.00 89.31 90 LYS A CA 1
ATOM 715 C C . LYS A 1 90 ? 1.418 0.979 -7.771 1.00 89.31 90 LYS A C 1
ATOM 717 O O . LYS A 1 90 ? 0.211 1.022 -8.005 1.00 89.31 90 LYS A O 1
ATOM 722 N N . ILE A 1 91 ? 1.977 1.462 -6.660 1.00 91.88 91 ILE A N 1
ATOM 723 C CA . ILE A 1 91 ? 1.218 2.123 -5.589 1.00 91.88 91 ILE A CA 1
ATOM 724 C C . ILE A 1 91 ? 0.438 3.316 -6.154 1.00 91.88 91 ILE A C 1
ATOM 726 O O . ILE A 1 91 ? -0.761 3.447 -5.921 1.00 91.88 91 ILE A O 1
ATOM 730 N N . PHE A 1 92 ? 1.085 4.162 -6.955 1.00 91.25 92 PHE A N 1
ATOM 731 C CA . PHE A 1 92 ? 0.461 5.370 -7.499 1.00 91.25 92 PHE A CA 1
ATOM 732 C C . PHE A 1 92 ? -0.655 5.048 -8.493 1.00 91.25 92 PHE A C 1
ATOM 734 O O . PHE A 1 92 ? -1.690 5.712 -8.495 1.00 91.25 92 PHE A O 1
ATOM 741 N N . LEU A 1 93 ? -0.477 4.009 -9.310 1.00 88.75 93 LEU A N 1
ATOM 742 C CA . LEU A 1 93 ? -1.516 3.511 -10.207 1.00 88.75 93 LEU A CA 1
ATOM 743 C C . LEU A 1 93 ? -2.707 2.947 -9.444 1.00 88.75 93 LEU A C 1
ATOM 745 O O . LEU A 1 93 ? -3.839 3.156 -9.869 1.00 88.75 93 LEU A O 1
ATOM 749 N N . ASP A 1 94 ? -2.473 2.231 -8.345 1.00 91.00 94 ASP A N 1
ATOM 750 C CA . ASP A 1 94 ? -3.558 1.719 -7.511 1.00 91.00 94 ASP A CA 1
ATOM 751 C C . ASP A 1 94 ? -4.319 2.857 -6.827 1.00 91.00 94 ASP A C 1
ATOM 753 O O . ASP A 1 94 ? -5.547 2.811 -6.789 1.00 91.00 94 ASP A O 1
ATOM 757 N N . ILE A 1 95 ? -3.622 3.918 -6.403 1.00 90.75 95 ILE A N 1
ATOM 758 C CA . ILE A 1 95 ? -4.267 5.148 -5.928 1.00 90.75 95 ILE A CA 1
ATOM 759 C C . ILE A 1 95 ? -5.103 5.788 -7.042 1.00 90.75 95 ILE A C 1
ATOM 761 O O . ILE A 1 95 ? -6.267 6.129 -6.847 1.00 90.75 95 ILE A O 1
ATOM 765 N N . GLY A 1 96 ? -4.542 5.874 -8.247 1.00 86.62 96 GLY A N 1
ATOM 766 C CA . GLY A 1 96 ? -5.206 6.417 -9.429 1.00 86.62 96 GLY A CA 1
ATOM 767 C C . GLY A 1 96 ? -6.374 5.592 -9.981 1.00 86.62 96 GLY A C 1
ATOM 768 O O . GLY A 1 96 ? -6.988 6.016 -10.958 1.00 86.62 96 GLY A O 1
ATOM 769 N N . LYS A 1 97 ? -6.683 4.417 -9.415 1.00 85.56 97 LYS A N 1
ATOM 770 C CA . LYS A 1 97 ? -7.897 3.646 -9.749 1.00 85.56 97 LYS A CA 1
ATOM 771 C C . LYS A 1 97 ? -9.127 4.114 -8.980 1.00 85.56 97 LYS A C 1
ATOM 773 O O . LYS A 1 97 ? -10.226 3.656 -9.293 1.00 85.56 97 LYS A O 1
ATOM 778 N N . GLU A 1 98 ? -8.958 4.973 -7.979 1.00 80.44 98 GLU A N 1
ATOM 779 C CA . GLU A 1 98 ? -10.087 5.534 -7.247 1.00 80.44 98 GLU A CA 1
ATOM 780 C C . GLU A 1 98 ? -11.037 6.303 -8.159 1.00 80.44 98 GLU A C 1
ATOM 782 O O . GLU A 1 98 ? -10.631 6.887 -9.166 1.00 80.44 98 GLU A O 1
ATOM 787 N N . LYS A 1 99 ? -12.320 6.310 -7.788 1.00 70.31 99 LYS A N 1
ATOM 788 C CA . LYS A 1 99 ? -13.397 6.859 -8.630 1.00 70.31 99 LYS A CA 1
ATOM 789 C C . LYS A 1 99 ? -13.201 8.336 -8.981 1.00 70.31 99 LYS A C 1
ATOM 791 O O . LYS A 1 99 ? -13.668 8.777 -10.024 1.00 70.31 99 LYS A O 1
ATOM 796 N N . GLU A 1 100 ? -12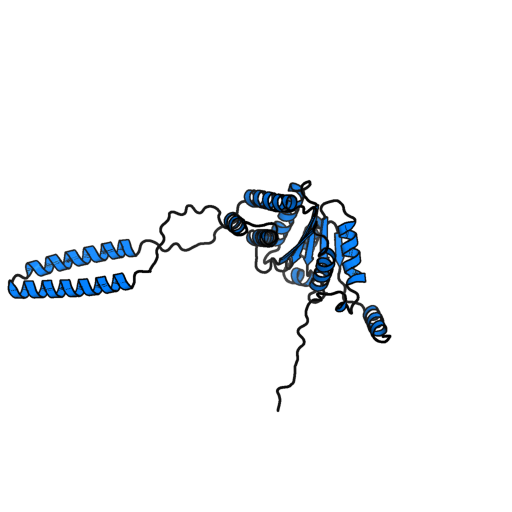.475 9.069 -8.144 1.00 72.44 100 GLU A N 1
ATOM 797 C CA . GLU A 1 100 ? -12.171 10.490 -8.342 1.00 72.44 100 GLU A CA 1
ATOM 798 C C . GLU A 1 100 ? -11.172 10.741 -9.488 1.00 72.44 100 GLU A C 1
ATOM 800 O O . GLU A 1 100 ? -11.049 11.855 -10.000 1.00 72.44 100 GLU A O 1
ATOM 805 N N . PHE A 1 101 ? -10.472 9.704 -9.959 1.00 73.19 101 PHE A N 1
ATOM 806 C CA . PHE A 1 101 ? -9.507 9.814 -11.047 1.00 73.19 101 PHE A CA 1
ATOM 807 C C . PHE A 1 101 ? -10.145 9.545 -12.411 1.00 73.19 101 PHE A C 1
ATOM 809 O O . PHE A 1 101 ? -10.000 8.483 -13.014 1.00 73.19 101 PHE A O 1
ATOM 816 N N . ASN A 1 102 ? -10.761 10.579 -12.985 1.00 61.47 102 ASN A N 1
ATOM 817 C CA . ASN A 1 102 ? -11.313 10.524 -14.346 1.00 61.47 102 ASN A CA 1
ATOM 818 C C . ASN A 1 102 ? -10.245 10.399 -15.456 1.00 61.47 102 ASN A C 1
ATOM 820 O O . ASN A 1 102 ? -10.570 10.147 -16.616 1.00 61.47 102 ASN A O 1
ATOM 824 N N . LYS A 1 103 ? -8.957 10.566 -15.125 1.00 66.75 103 LYS A N 1
ATOM 825 C CA . LYS A 1 103 ? -7.852 10.661 -16.092 1.00 66.75 103 LYS A CA 1
ATOM 826 C C . LYS A 1 103 ? -6.739 9.637 -15.878 1.00 66.75 103 LYS A C 1
ATOM 828 O O . LYS A 1 103 ? -5.555 9.951 -15.977 1.00 66.75 103 LYS A O 1
ATOM 833 N N . ARG A 1 104 ? -7.102 8.377 -15.646 1.00 70.75 104 ARG A N 1
ATOM 834 C CA . ARG A 1 104 ? -6.133 7.282 -15.478 1.00 70.75 104 ARG A CA 1
ATOM 835 C C . ARG A 1 104 ? -5.091 7.191 -16.604 1.00 70.75 104 ARG A C 1
ATOM 837 O O . ARG A 1 104 ? -3.926 6.945 -16.328 1.00 70.75 104 ARG A O 1
ATOM 844 N N . LYS A 1 105 ? -5.492 7.436 -17.856 1.00 69.38 105 LYS A N 1
ATOM 845 C CA . LYS A 1 105 ? -4.571 7.428 -19.008 1.00 69.38 105 LYS A CA 1
ATOM 846 C C . LYS A 1 105 ? -3.495 8.518 -18.924 1.00 69.38 105 LYS A C 1
ATOM 848 O O . LYS A 1 105 ? -2.387 8.278 -19.377 1.00 69.38 105 LYS A O 1
ATOM 853 N N . GLU A 1 106 ? -3.821 9.673 -18.339 1.00 72.06 106 GLU A N 1
ATOM 854 C CA . GLU A 1 106 ? -2.871 10.773 -18.102 1.00 72.06 106 GLU A CA 1
ATOM 855 C C . GLU A 1 106 ? -1.893 10.406 -16.975 1.00 72.06 106 GLU A C 1
ATOM 857 O O . GLU A 1 106 ? -0.698 10.647 -17.070 1.00 72.06 106 GLU A O 1
ATOM 862 N N . LEU A 1 107 ? -2.374 9.740 -15.921 1.00 76.19 107 LEU A N 1
ATOM 863 C CA . LEU A 1 107 ? -1.504 9.239 -14.854 1.00 76.19 107 LEU A CA 1
ATOM 864 C C . LEU A 1 107 ? -0.555 8.139 -15.349 1.00 76.19 107 LEU A C 1
ATOM 866 O O . LEU A 1 107 ? 0.624 8.155 -15.010 1.00 76.19 107 LEU A O 1
ATOM 870 N N . GLU A 1 108 ? -1.061 7.193 -16.144 1.00 72.81 108 GLU A N 1
ATOM 871 C CA . GLU A 1 108 ? -0.238 6.166 -16.784 1.00 72.81 108 GLU A CA 1
ATOM 872 C C . GLU A 1 108 ? 0.796 6.816 -17.712 1.00 72.81 108 GLU A C 1
ATOM 874 O O . GLU A 1 108 ? 1.971 6.471 -17.619 1.00 72.81 108 GLU A O 1
ATOM 879 N N . SER A 1 109 ? 0.415 7.806 -18.529 1.00 68.62 109 SER A N 1
ATOM 880 C CA . SER A 1 109 ? 1.408 8.543 -19.314 1.00 68.62 109 SER A CA 1
ATOM 881 C C . SER A 1 109 ? 2.419 9.248 -18.419 1.00 68.62 109 SER A C 1
ATOM 883 O O . SER A 1 109 ? 3.596 9.097 -18.652 1.00 68.62 109 SER A O 1
ATOM 885 N N . ASP A 1 110 ? 2.047 9.915 -17.332 1.00 72.31 110 ASP A N 1
ATOM 886 C CA . ASP A 1 110 ? 3.046 10.636 -16.525 1.00 72.31 110 ASP A CA 1
ATOM 887 C C . ASP A 1 110 ? 3.986 9.718 -15.723 1.00 72.31 110 ASP A C 1
ATOM 889 O O . ASP A 1 110 ? 5.112 10.100 -15.408 1.00 72.31 110 ASP A O 1
ATOM 893 N N . LEU A 1 111 ? 3.538 8.503 -15.388 1.00 7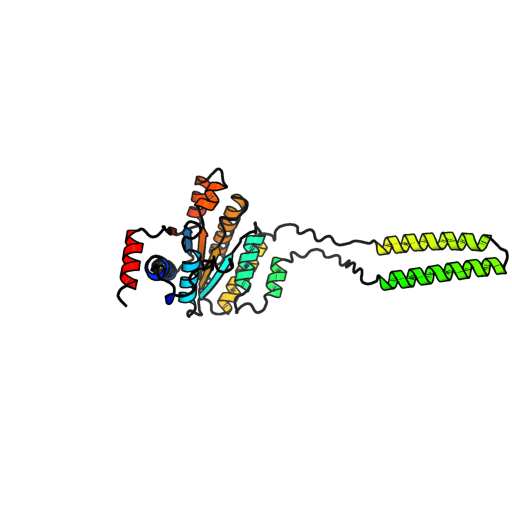1.38 111 LEU A N 1
ATOM 894 C CA . LEU A 1 111 ? 4.345 7.492 -14.692 1.00 71.38 111 LEU A CA 1
ATOM 895 C C . LEU A 1 111 ? 5.266 6.701 -15.629 1.00 71.38 111 LEU A C 1
ATOM 897 O O . LEU A 1 111 ? 6.276 6.149 -15.176 1.00 71.38 111 LEU A O 1
ATOM 901 N N . PHE A 1 112 ? 4.906 6.606 -16.912 1.00 67.94 112 PHE A N 1
ATOM 902 C CA . PHE A 1 112 ? 5.613 5.793 -17.905 1.00 67.94 112 PHE A CA 1
ATOM 903 C C . PHE A 1 112 ? 6.253 6.605 -19.046 1.00 67.94 112 PHE A C 1
ATOM 905 O O . PHE A 1 112 ? 7.175 6.093 -19.674 1.00 67.94 112 PHE A O 1
ATOM 912 N N . ASP A 1 113 ? 5.852 7.859 -19.259 1.00 55.34 113 ASP A N 1
ATOM 913 C CA . ASP A 1 113 ? 6.485 8.853 -20.132 1.00 55.34 113 ASP A CA 1
ATOM 914 C C . ASP A 1 113 ? 7.375 9.779 -19.288 1.00 55.34 113 ASP A C 1
ATOM 916 O O . ASP A 1 113 ? 7.097 10.959 -19.062 1.00 55.34 113 ASP A O 1
ATOM 920 N N . SER A 1 114 ? 8.570 9.303 -18.940 1.00 45.81 114 SER A N 1
ATOM 921 C CA . SER A 1 114 ? 9.703 10.173 -19.250 1.00 45.81 114 SER A CA 1
ATOM 922 C C . SER A 1 114 ? 9.647 10.356 -20.759 1.00 45.81 114 SER A C 1
ATOM 924 O O . SER A 1 114 ? 9.710 9.349 -21.460 1.00 45.81 114 SER A O 1
ATOM 926 N N . LYS A 1 115 ? 9.461 11.582 -21.260 1.00 41.91 115 LYS A N 1
ATOM 927 C CA . LYS A 1 115 ? 9.568 11.876 -22.692 1.00 41.91 115 LYS A CA 1
ATOM 928 C C . LYS A 1 115 ? 10.868 11.262 -23.212 1.00 41.91 115 LYS A C 1
ATOM 930 O O . LYS A 1 115 ? 11.932 11.864 -23.091 1.00 41.91 115 LYS A O 1
ATOM 935 N N . GLU A 1 116 ? 10.774 10.066 -23.786 1.00 37.75 116 GLU A N 1
ATOM 936 C CA . GLU A 1 116 ? 11.715 9.619 -24.786 1.00 37.75 116 GLU A CA 1
ATOM 937 C C . GLU A 1 116 ? 11.739 10.759 -25.804 1.00 37.75 116 GLU A C 1
ATOM 939 O O . GLU A 1 116 ? 10.689 11.253 -26.238 1.00 37.75 116 GLU A O 1
ATOM 944 N N . GLY A 1 117 ? 12.934 11.217 -26.163 1.00 36.03 117 GLY A N 1
ATOM 945 C CA . GLY A 1 117 ? 13.120 11.835 -27.462 1.00 36.03 117 GLY A CA 1
ATOM 946 C C . GLY A 1 117 ? 12.710 10.796 -28.497 1.00 36.03 117 GLY A C 1
ATOM 947 O O . GLY A 1 117 ? 13.533 10.021 -28.966 1.00 36.03 117 GLY A O 1
ATOM 948 N N . ILE A 1 118 ? 11.413 10.710 -28.781 1.00 35.38 118 ILE A N 1
ATOM 949 C CA . ILE A 1 118 ? 10.890 9.904 -29.867 1.00 35.38 118 ILE A CA 1
ATOM 950 C C . ILE A 1 118 ? 11.200 10.712 -31.119 1.00 35.38 118 ILE A C 1
ATOM 952 O O . ILE A 1 118 ? 10.361 11.474 -31.609 1.00 35.38 118 ILE A O 1
ATOM 956 N N . ASP A 1 119 ? 12.404 10.515 -31.650 1.00 36.88 119 ASP A N 1
ATOM 957 C CA . ASP A 1 119 ? 12.560 10.519 -33.094 1.00 36.88 119 ASP A CA 1
ATOM 958 C C . ASP A 1 119 ? 11.583 9.471 -33.626 1.00 36.88 119 ASP A C 1
ATOM 960 O O . ASP A 1 119 ? 11.702 8.264 -33.406 1.00 36.88 119 ASP A O 1
ATOM 964 N N . LYS A 1 120 ? 10.500 9.955 -34.231 1.00 38.22 120 LYS A N 1
ATOM 965 C CA . LYS A 1 120 ? 9.454 9.105 -34.784 1.00 38.22 120 LYS A CA 1
ATOM 966 C C . LYS A 1 120 ? 9.996 8.405 -36.026 1.00 38.22 120 LYS A C 1
ATOM 968 O O . LYS A 1 120 ? 9.752 8.865 -37.135 1.00 38.22 120 LYS A O 1
ATOM 973 N N . THR A 1 121 ? 10.589 7.231 -35.868 1.00 34.94 121 THR A N 1
ATOM 974 C CA . THR A 1 121 ? 10.665 6.240 -36.948 1.00 34.94 121 THR A CA 1
ATOM 975 C C . THR A 1 121 ? 9.916 4.981 -36.526 1.00 34.94 121 THR A C 1
ATOM 977 O O . THR A 1 121 ? 10.433 4.035 -35.946 1.00 34.94 121 THR A O 1
ATOM 980 N N . LYS A 1 122 ? 8.606 4.978 -36.800 1.00 37.47 122 LYS A N 1
ATOM 981 C CA . LYS A 1 122 ? 7.770 3.779 -36.677 1.00 37.47 122 LYS A CA 1
ATOM 982 C C . LYS A 1 122 ? 8.015 2.876 -37.884 1.00 37.47 122 LYS A C 1
ATOM 984 O O . LYS A 1 122 ? 7.443 3.125 -38.943 1.00 37.47 122 LYS A O 1
ATOM 989 N N . PHE A 1 123 ? 8.764 1.790 -37.712 1.00 42.00 123 PHE A N 1
ATOM 990 C CA . PHE A 1 123 ? 8.758 0.696 -38.682 1.00 42.00 123 PHE A CA 1
ATOM 991 C C . PHE A 1 123 ? 7.515 -0.179 -38.478 1.00 42.00 123 PHE A C 1
ATOM 993 O O . PHE A 1 123 ? 7.371 -0.874 -37.472 1.00 42.00 123 PHE A O 1
ATOM 1000 N N . LYS A 1 124 ? 6.582 -0.129 -39.432 1.00 41.97 124 LYS A N 1
ATOM 1001 C CA . LYS A 1 124 ? 5.468 -1.079 -39.552 1.00 41.97 124 LYS A CA 1
ATOM 1002 C C . LYS A 1 124 ? 5.735 -1.978 -40.756 1.00 41.97 124 LYS A C 1
ATOM 1004 O O . LYS A 1 124 ? 5.594 -1.532 -41.892 1.00 41.97 124 LYS A O 1
ATOM 1009 N N . LEU A 1 125 ? 6.017 -3.259 -40.519 1.00 45.75 125 LEU A N 1
ATOM 1010 C CA . LEU A 1 125 ? 5.962 -4.319 -41.536 1.00 45.75 125 LEU A CA 1
ATOM 1011 C C . LEU A 1 125 ? 4.496 -4.640 -41.887 1.00 45.75 125 LEU A C 1
ATOM 1013 O O . LEU A 1 125 ? 4.005 -5.739 -41.668 1.00 45.75 125 LEU A O 1
ATOM 1017 N N . ASN A 1 126 ? 3.768 -3.661 -42.423 1.00 46.59 126 ASN A N 1
ATOM 1018 C CA . ASN A 1 126 ? 2.396 -3.867 -42.902 1.00 46.59 126 ASN A CA 1
ATOM 1019 C C . ASN A 1 126 ? 2.320 -4.168 -44.405 1.00 46.59 126 ASN A C 1
ATOM 1021 O O . ASN A 1 126 ? 1.232 -4.317 -44.950 1.00 46.59 126 ASN A O 1
ATOM 1025 N N . ASN A 1 127 ? 3.467 -4.290 -45.074 1.00 51.44 127 ASN A N 1
ATOM 1026 C CA . ASN A 1 127 ? 3.552 -4.267 -46.529 1.00 51.44 127 ASN A CA 1
ATOM 1027 C C . ASN A 1 127 ? 4.202 -5.527 -47.126 1.00 51.44 127 ASN A C 1
ATOM 1029 O O . ASN A 1 127 ? 4.855 -5.461 -48.163 1.00 51.44 127 ASN A O 1
ATOM 1033 N N . LEU A 1 128 ? 3.956 -6.708 -46.543 1.00 55.09 128 LEU A N 1
ATOM 1034 C CA . LEU A 1 128 ? 4.326 -7.983 -47.184 1.00 55.09 128 LEU A CA 1
ATOM 1035 C C . LEU A 1 128 ? 3.660 -8.138 -48.571 1.00 55.09 128 LEU A C 1
ATOM 1037 O O . LEU A 1 128 ? 4.238 -8.713 -49.491 1.00 55.09 128 LEU A O 1
ATOM 1041 N N . LYS A 1 129 ? 2.465 -7.546 -48.738 1.00 57.97 129 LYS A N 1
ATOM 1042 C CA . LYS A 1 129 ? 1.764 -7.428 -50.028 1.00 57.97 129 LYS A CA 1
ATOM 1043 C C . LYS A 1 129 ? 2.507 -6.525 -51.020 1.00 57.97 129 LYS A C 1
ATOM 1045 O O . LYS A 1 129 ? 2.571 -6.832 -52.199 1.00 57.97 129 LYS A O 1
ATOM 1050 N N . PHE A 1 130 ? 3.111 -5.435 -50.548 1.00 60.50 130 PHE A N 1
ATOM 1051 C CA . PHE A 1 130 ? 3.925 -4.559 -51.395 1.00 60.50 130 PHE A CA 1
ATOM 1052 C C . PHE A 1 130 ? 5.191 -5.277 -51.871 1.00 60.50 130 PHE A C 1
ATOM 1054 O O . PHE A 1 130 ? 5.510 -5.215 -53.052 1.00 60.50 130 PHE A O 1
ATOM 1061 N N . LEU A 1 131 ? 5.858 -6.022 -50.980 1.00 64.12 131 LEU A N 1
ATOM 1062 C CA . LEU A 1 131 ? 7.033 -6.819 -51.337 1.00 64.12 131 LEU A CA 1
ATOM 1063 C C . LEU A 1 131 ? 6.693 -7.884 -52.392 1.00 64.12 131 LEU A C 1
ATOM 1065 O O . LEU A 1 131 ? 7.449 -8.076 -53.336 1.00 64.12 131 LEU A O 1
ATOM 1069 N N . THR A 1 132 ? 5.527 -8.525 -52.285 1.00 69.06 132 THR A N 1
ATOM 1070 C CA . THR A 1 132 ? 5.065 -9.507 -53.282 1.00 69.06 132 THR A CA 1
ATOM 1071 C C . THR A 1 132 ? 4.699 -8.864 -54.621 1.00 69.06 132 THR A C 1
ATOM 1073 O O . THR A 1 132 ? 5.167 -9.352 -55.647 1.00 69.06 132 THR A O 1
ATOM 1076 N N . TYR A 1 133 ? 3.961 -7.746 -54.652 1.00 72.75 133 TYR A N 1
ATOM 1077 C CA . TYR A 1 133 ? 3.711 -7.014 -55.907 1.00 72.75 133 TYR A CA 1
ATOM 1078 C C . TYR A 1 133 ? 5.010 -6.527 -56.561 1.00 72.75 133 TYR A C 1
ATOM 1080 O O . TYR A 1 133 ? 5.138 -6.567 -57.784 1.00 72.75 133 TYR A O 1
ATOM 1088 N N . PHE A 1 134 ? 5.992 -6.123 -55.754 1.00 69.12 134 PHE A N 1
ATOM 1089 C CA . PHE A 1 134 ? 7.288 -5.667 -56.240 1.00 69.12 134 PHE A CA 1
ATOM 1090 C C . PHE A 1 134 ? 8.118 -6.807 -56.845 1.00 69.12 134 PHE A C 1
ATOM 1092 O O . PHE A 1 134 ? 8.680 -6.645 -57.925 1.00 69.12 134 PHE A O 1
ATOM 1099 N N . ILE A 1 135 ? 8.135 -7.985 -56.209 1.00 75.62 135 ILE A N 1
ATOM 1100 C CA . ILE A 1 135 ? 8.781 -9.188 -56.759 1.00 75.62 135 ILE A CA 1
ATOM 1101 C C . ILE A 1 135 ? 8.127 -9.598 -58.086 1.00 75.62 135 ILE A C 1
ATOM 1103 O O . ILE A 1 135 ? 8.829 -9.904 -59.048 1.00 75.62 135 ILE A O 1
ATOM 1107 N N . VAL A 1 136 ? 6.793 -9.562 -58.175 1.00 79.44 136 VAL A N 1
ATOM 1108 C CA . VAL A 1 136 ? 6.069 -9.892 -59.416 1.00 79.44 136 VAL A CA 1
ATOM 1109 C C . VAL A 1 136 ? 6.392 -8.893 -60.531 1.00 79.44 136 VAL A C 1
ATOM 1111 O O . VAL A 1 136 ? 6.693 -9.304 -61.652 1.00 79.44 136 VAL A O 1
ATOM 1114 N N . PHE A 1 137 ? 6.399 -7.591 -60.230 1.00 78.31 137 PHE A N 1
ATOM 1115 C CA . PHE A 1 137 ? 6.802 -6.557 -61.186 1.00 78.31 137 PHE A CA 1
ATOM 1116 C C . PHE A 1 137 ? 8.248 -6.755 -61.664 1.00 78.31 137 PHE A C 1
ATOM 1118 O O . PHE A 1 137 ? 8.528 -6.651 -62.857 1.00 78.31 137 PHE A O 1
ATOM 1125 N N . PHE A 1 138 ? 9.159 -7.114 -60.757 1.00 73.75 138 PHE A N 1
ATOM 1126 C CA . PHE A 1 138 ? 10.555 -7.388 -61.085 1.00 73.75 138 PHE A CA 1
ATOM 1127 C C . PHE A 1 138 ? 10.712 -8.570 -62.052 1.00 73.75 138 PHE A C 1
ATOM 1129 O O . PHE A 1 138 ? 11.408 -8.451 -63.061 1.00 73.75 138 PHE A O 1
ATOM 1136 N N . ILE A 1 139 ? 10.009 -9.680 -61.800 1.00 80.19 139 ILE A N 1
ATOM 1137 C CA . ILE A 1 139 ? 9.991 -10.838 -62.707 1.00 80.19 139 ILE A CA 1
ATOM 1138 C C . ILE A 1 139 ? 9.487 -10.422 -64.099 1.00 80.19 139 ILE A C 1
ATOM 1140 O O . ILE A 1 139 ? 10.062 -10.834 -65.106 1.00 80.19 139 ILE A O 1
ATOM 1144 N N . MET A 1 140 ? 8.470 -9.557 -64.170 1.00 81.69 140 MET A N 1
ATOM 1145 C CA . MET A 1 140 ? 7.942 -9.047 -65.440 1.00 81.69 140 MET A CA 1
ATOM 1146 C C . MET A 1 140 ? 8.984 -8.225 -66.214 1.00 81.69 140 MET A C 1
ATOM 1148 O O . MET A 1 140 ? 9.165 -8.437 -67.412 1.00 81.69 140 MET A O 1
ATOM 1152 N N . VAL A 1 141 ? 9.704 -7.320 -65.541 1.00 77.94 141 VAL A N 1
ATOM 1153 C CA . VAL A 1 141 ? 10.745 -6.486 -66.171 1.00 77.94 141 VAL A CA 1
ATOM 1154 C C . VAL A 1 141 ? 11.891 -7.341 -66.718 1.00 77.94 141 VAL A C 1
ATOM 1156 O O . VAL A 1 141 ? 12.371 -7.075 -67.820 1.00 77.94 141 VAL A O 1
ATOM 1159 N N . LEU A 1 142 ? 12.294 -8.397 -66.002 1.00 76.12 142 LEU A N 1
ATOM 1160 C CA . LEU A 1 142 ? 13.307 -9.344 -66.483 1.00 76.12 142 LEU A CA 1
ATOM 1161 C C . LEU A 1 142 ?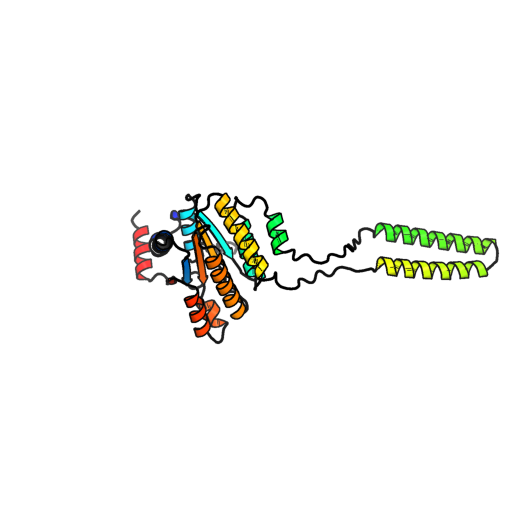 12.845 -10.127 -67.720 1.00 76.12 142 LEU A C 1
ATOM 1163 O O . LEU A 1 142 ? 13.638 -10.370 -68.629 1.00 76.12 142 LEU A O 1
ATOM 1167 N N . PHE A 1 143 ? 11.566 -10.500 -67.785 1.00 80.62 143 PHE A N 1
ATOM 1168 C CA . PHE A 1 143 ? 10.999 -11.157 -68.964 1.00 80.62 143 PHE A CA 1
ATOM 1169 C C . PHE A 1 143 ? 10.979 -10.229 -70.182 1.00 80.62 143 PHE A C 1
ATOM 1171 O O . PHE A 1 143 ? 11.394 -10.626 -71.272 1.00 80.62 143 PHE A O 1
ATOM 1178 N N . VAL A 1 144 ? 10.537 -8.982 -69.995 1.00 79.62 144 VAL A N 1
ATOM 1179 C CA . VAL A 1 144 ? 10.472 -7.983 -71.072 1.00 79.62 144 VAL A CA 1
ATOM 1180 C C . VAL A 1 144 ? 11.869 -7.640 -71.584 1.00 79.62 144 VAL A C 1
ATOM 1182 O O . VAL A 1 144 ? 12.076 -7.588 -72.794 1.00 79.62 144 VAL A O 1
ATOM 1185 N N . SER A 1 145 ? 12.852 -7.465 -70.695 1.00 71.94 145 SER A N 1
ATOM 1186 C CA . SER A 1 145 ? 14.225 -7.164 -71.114 1.00 71.94 145 SER A CA 1
ATOM 1187 C C . SER A 1 145 ? 14.845 -8.318 -71.907 1.00 71.94 145 SER A C 1
ATOM 1189 O O . SER A 1 145 ? 15.432 -8.084 -72.961 1.00 71.94 145 SER A O 1
ATOM 1191 N N . ARG A 1 146 ? 14.633 -9.572 -71.478 1.00 77.75 146 ARG A N 1
ATOM 1192 C CA . ARG A 1 146 ? 15.075 -10.770 -72.212 1.00 77.75 146 ARG A CA 1
ATOM 1193 C C . ARG A 1 146 ? 14.438 -10.856 -73.603 1.00 77.75 146 ARG A C 1
ATOM 1195 O O . ARG A 1 146 ? 15.124 -11.207 -74.561 1.00 77.75 146 ARG A O 1
ATOM 1202 N N . PHE A 1 147 ? 13.153 -10.515 -73.717 1.00 78.38 147 PHE A N 1
ATOM 1203 C CA . PHE A 1 147 ? 12.418 -10.520 -74.983 1.00 78.38 147 PHE A CA 1
ATOM 1204 C C . PHE A 1 147 ? 12.912 -9.440 -75.955 1.00 78.38 147 PHE A C 1
ATOM 1206 O O . PHE A 1 147 ? 13.124 -9.715 -77.133 1.00 78.38 147 PHE A O 1
ATOM 1213 N N . ILE A 1 148 ? 13.171 -8.227 -75.463 1.00 73.50 148 ILE A N 1
ATOM 1214 C CA . ILE A 1 148 ? 13.734 -7.140 -76.276 1.00 73.50 148 ILE A CA 1
ATOM 1215 C C . ILE A 1 148 ? 15.124 -7.529 -76.787 1.00 73.50 148 ILE A C 1
ATOM 1217 O O . ILE A 1 148 ? 15.417 -7.372 -77.968 1.00 73.50 148 ILE A O 1
ATOM 1221 N N . SER A 1 149 ? 15.976 -8.101 -75.940 1.00 70.50 149 SER A N 1
ATOM 1222 C CA . SER A 1 149 ? 17.313 -8.520 -76.371 1.00 70.50 149 SER A CA 1
ATOM 1223 C C . SER A 1 149 ? 17.291 -9.653 -77.392 1.00 70.50 149 SER A C 1
ATOM 1225 O O . SER A 1 149 ? 18.137 -9.673 -78.282 1.00 70.50 149 SER A O 1
ATOM 1227 N N . PHE A 1 150 ? 16.293 -10.539 -77.325 1.00 76.06 150 PHE A N 1
ATOM 1228 C CA . PHE A 1 150 ? 16.050 -11.533 -78.369 1.00 76.06 150 PHE A CA 1
ATOM 1229 C C . PHE A 1 150 ? 15.679 -10.887 -79.716 1.00 76.06 150 PHE A C 1
ATOM 1231 O O . PHE A 1 150 ? 16.168 -11.326 -80.751 1.00 76.06 150 PHE A O 1
ATOM 1238 N N . LEU A 1 151 ? 14.866 -9.823 -79.711 1.00 76.56 151 LEU A N 1
ATOM 1239 C CA . LEU A 1 151 ? 14.443 -9.133 -80.937 1.00 76.56 151 LEU A CA 1
ATOM 1240 C C . LEU A 1 151 ? 15.556 -8.311 -81.605 1.00 76.56 151 LEU A C 1
ATOM 1242 O O . LEU A 1 151 ? 15.583 -8.221 -82.829 1.00 76.56 151 LEU A O 1
ATOM 1246 N N . PHE A 1 152 ? 16.457 -7.706 -80.828 1.00 71.62 152 PHE A N 1
ATOM 1247 C CA . PHE A 1 152 ? 17.439 -6.741 -81.345 1.00 71.62 152 PHE A CA 1
ATOM 1248 C C . PHE A 1 152 ? 18.885 -7.265 -81.426 1.00 71.62 152 PHE A C 1
ATOM 1250 O O . PHE A 1 152 ? 19.764 -6.509 -81.831 1.00 71.62 152 PHE A O 1
ATOM 1257 N N . LEU A 1 153 ? 19.145 -8.533 -81.061 1.00 61.78 153 LEU A N 1
ATOM 1258 C CA . LEU A 1 153 ? 20.467 -9.193 -81.134 1.00 61.78 153 LEU A CA 1
ATOM 1259 C C . LEU A 1 153 ? 21.636 -8.355 -80.567 1.00 61.78 153 LEU A C 1
ATOM 1261 O O . LEU A 1 153 ? 22.766 -8.428 -81.047 1.00 61.78 153 LEU A O 1
ATOM 1265 N N . SER A 1 154 ? 21.389 -7.547 -79.534 1.00 66.62 154 SER A N 1
ATOM 1266 C CA . SER A 1 154 ? 22.435 -6.758 -78.878 1.00 66.62 154 SER A CA 1
ATOM 1267 C C . SER A 1 154 ? 22.554 -7.148 -77.406 1.00 66.62 154 SER A C 1
ATOM 1269 O O . SER A 1 154 ? 21.705 -6.785 -76.583 1.00 66.62 154 SER A O 1
ATOM 1271 N N . ASP A 1 155 ? 23.631 -7.849 -77.059 1.00 64.38 155 ASP A N 1
ATOM 1272 C CA . ASP A 1 155 ? 23.865 -8.334 -75.692 1.00 64.38 155 ASP A CA 1
ATOM 1273 C C . ASP A 1 155 ? 24.210 -7.207 -74.709 1.00 64.38 155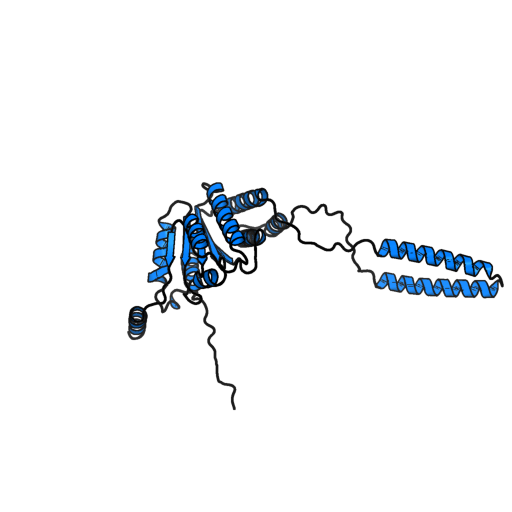 ASP A C 1
ATOM 1275 O O . ASP A 1 155 ? 23.963 -7.321 -73.509 1.00 64.38 155 ASP A O 1
ATOM 1279 N N . TYR A 1 156 ? 24.699 -6.067 -75.202 1.00 64.62 156 TYR A N 1
ATOM 1280 C CA . TYR A 1 156 ? 25.159 -4.961 -74.357 1.00 64.62 156 TYR A CA 1
ATOM 1281 C C . TYR A 1 156 ? 24.034 -4.316 -73.528 1.00 64.62 156 TYR A C 1
ATOM 1283 O O . TYR A 1 156 ? 24.240 -3.928 -72.379 1.00 64.62 156 TYR A O 1
ATOM 1291 N N . ILE A 1 157 ? 22.813 -4.272 -74.074 1.00 60.31 157 ILE A N 1
ATOM 1292 C CA . ILE A 1 157 ? 21.644 -3.686 -73.400 1.00 60.31 157 ILE A CA 1
ATOM 1293 C C . ILE A 1 157 ? 21.234 -4.524 -72.171 1.00 60.31 157 ILE A C 1
ATOM 1295 O O . ILE A 1 157 ? 20.796 -3.966 -71.161 1.00 60.31 157 ILE A O 1
ATOM 1299 N N . THR A 1 158 ? 21.438 -5.852 -72.196 1.00 60.59 158 THR A N 1
ATOM 1300 C CA . THR A 1 158 ? 21.080 -6.735 -71.065 1.00 60.59 158 THR A CA 1
ATOM 1301 C C . THR A 1 158 ? 21.927 -6.487 -69.821 1.00 60.59 158 THR A C 1
ATOM 1303 O O . THR A 1 158 ? 21.404 -6.486 -68.705 1.00 60.59 158 THR A O 1
ATOM 1306 N N . TRP A 1 159 ? 23.223 -6.223 -70.002 1.00 57.69 159 TRP A N 1
ATOM 1307 C CA . TRP A 1 159 ? 24.166 -6.046 -68.898 1.00 57.69 159 TRP A CA 1
ATOM 1308 C C . TRP A 1 159 ? 23.930 -4.742 -68.128 1.00 57.69 159 TRP A C 1
ATOM 1310 O O . TRP A 1 159 ? 23.950 -4.741 -66.895 1.00 57.69 159 TRP A O 1
ATOM 1320 N N . SER A 1 160 ? 23.614 -3.646 -68.826 1.00 61.28 160 SER A N 1
ATOM 1321 C CA . SER A 1 160 ? 23.306 -2.357 -68.187 1.00 61.28 160 SER A CA 1
ATOM 1322 C C . SER A 1 160 ? 22.037 -2.395 -67.328 1.00 61.28 160 SER A C 1
ATOM 1324 O O . SER A 1 160 ? 21.986 -1.771 -66.267 1.00 61.28 160 SER A O 1
ATOM 1326 N N . ILE A 1 161 ? 21.030 -3.172 -67.740 1.00 62.72 161 ILE A N 1
ATOM 1327 C CA . ILE A 1 161 ? 19.778 -3.3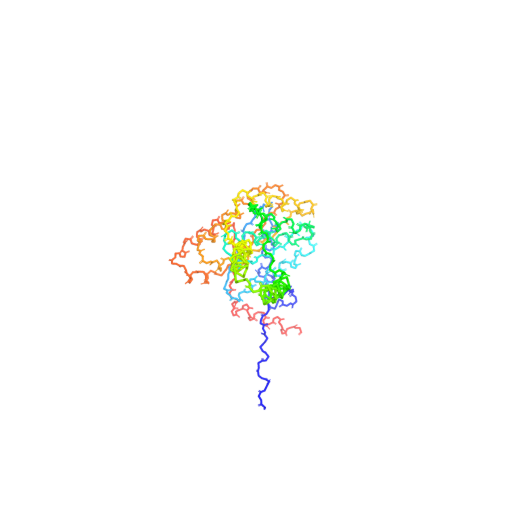35 -66.985 1.00 62.72 161 ILE A CA 1
ATOM 1328 C C . ILE A 1 161 ? 20.025 -4.185 -65.727 1.00 62.72 161 ILE A C 1
ATOM 1330 O O . ILE A 1 161 ? 19.527 -3.861 -64.647 1.00 62.72 161 ILE A O 1
ATOM 1334 N N . GLY A 1 162 ? 20.852 -5.231 -65.828 1.00 63.25 162 GLY A N 1
ATOM 1335 C CA . GLY A 1 162 ? 21.216 -6.081 -64.691 1.00 63.25 162 GLY A CA 1
ATOM 1336 C C . GLY A 1 162 ? 21.906 -5.309 -63.562 1.00 63.25 162 GLY A C 1
ATOM 1337 O O . GLY A 1 162 ? 21.507 -5.412 -62.405 1.00 63.25 162 GLY A O 1
ATOM 1338 N N . ILE A 1 163 ? 22.884 -4.461 -63.887 1.00 64.94 163 ILE A N 1
ATOM 1339 C CA . ILE A 1 163 ? 23.632 -3.698 -62.873 1.00 64.94 163 ILE A CA 1
ATOM 1340 C C . ILE A 1 163 ? 22.752 -2.616 -62.229 1.00 64.94 163 ILE A C 1
ATOM 1342 O O . ILE A 1 163 ? 22.743 -2.475 -61.003 1.00 64.94 163 ILE A O 1
ATOM 1346 N N . GLY A 1 164 ? 21.958 -1.895 -63.031 1.00 66.94 164 GLY A N 1
ATOM 1347 C CA . GLY A 1 164 ? 21.048 -0.865 -62.521 1.00 66.94 164 GLY A CA 1
ATOM 1348 C C . GLY A 1 164 ? 20.016 -1.422 -61.536 1.00 66.94 164 GLY A C 1
ATOM 1349 O O . GLY A 1 164 ? 19.736 -0.807 -60.508 1.00 66.94 164 GLY A O 1
ATOM 1350 N N . THR A 1 165 ? 19.498 -2.626 -61.793 1.00 64.44 165 THR A N 1
ATOM 1351 C CA . THR A 1 165 ? 18.505 -3.261 -60.912 1.00 64.44 165 THR A CA 1
ATOM 1352 C C . THR A 1 165 ? 19.082 -3.732 -59.577 1.00 64.44 165 THR A C 1
ATOM 1354 O O . THR A 1 165 ? 18.417 -3.592 -58.550 1.00 64.44 165 THR A O 1
ATOM 1357 N N . ILE A 1 166 ? 20.326 -4.221 -59.552 1.00 67.25 166 ILE A N 1
ATOM 1358 C CA . ILE A 1 166 ? 21.006 -4.624 -58.310 1.00 67.25 166 ILE A CA 1
ATOM 1359 C C . ILE A 1 166 ? 21.232 -3.408 -57.402 1.00 67.25 166 ILE A C 1
ATOM 1361 O O . ILE A 1 166 ? 20.967 -3.478 -56.202 1.00 67.25 166 ILE A O 1
ATOM 1365 N N . ILE A 1 167 ? 21.642 -2.270 -57.971 1.00 71.06 167 ILE A N 1
ATOM 1366 C CA . ILE A 1 167 ? 21.855 -1.023 -57.218 1.00 71.06 167 ILE A CA 1
ATOM 1367 C C . ILE A 1 167 ? 20.540 -0.519 -56.605 1.00 71.06 167 ILE A C 1
ATOM 1369 O O . ILE A 1 167 ? 20.504 -0.156 -55.428 1.00 71.06 167 ILE A O 1
ATOM 1373 N N . VAL A 1 168 ? 19.439 -0.560 -57.364 1.00 70.25 168 VAL A N 1
ATOM 1374 C CA . VAL A 1 168 ? 18.106 -0.187 -56.859 1.00 70.25 168 VAL A CA 1
ATOM 1375 C C . VAL A 1 168 ? 17.635 -1.143 -55.756 1.00 70.25 168 VAL A C 1
ATOM 1377 O O . VAL A 1 168 ? 17.069 -0.686 -54.765 1.00 70.25 168 VAL A O 1
ATOM 1380 N N . MET A 1 169 ? 17.911 -2.449 -55.863 1.00 62.81 169 MET A N 1
ATOM 1381 C CA . MET A 1 169 ? 17.583 -3.421 -54.811 1.00 62.81 169 MET A CA 1
ATOM 1382 C C . MET A 1 169 ? 18.370 -3.186 -53.519 1.00 62.81 169 MET A C 1
ATOM 1384 O O . MET A 1 169 ? 17.787 -3.263 -52.440 1.00 62.81 169 MET A O 1
ATOM 1388 N N . ILE A 1 170 ? 19.660 -2.856 -53.610 1.00 68.50 170 ILE A N 1
ATOM 1389 C CA . ILE A 1 170 ? 20.486 -2.543 -52.435 1.00 68.50 170 ILE A CA 1
ATOM 1390 C C . ILE A 1 170 ? 19.996 -1.256 -51.766 1.00 68.50 170 ILE A C 1
ATOM 1392 O O . ILE A 1 170 ? 19.864 -1.223 -50.546 1.00 68.50 170 ILE A O 1
ATOM 1396 N N . LEU A 1 171 ? 19.651 -0.224 -52.545 1.00 65.44 171 LEU A N 1
ATOM 1397 C CA . LEU A 1 171 ? 19.083 1.019 -52.016 1.00 65.44 171 LEU A CA 1
ATOM 1398 C C . LEU A 1 171 ? 17.732 0.781 -51.332 1.00 65.44 171 LEU A C 1
ATOM 1400 O O . LEU A 1 171 ? 17.520 1.247 -50.217 1.00 65.44 171 LEU A O 1
ATOM 1404 N N . LEU A 1 172 ? 16.831 0.014 -51.947 1.00 61.41 172 LEU A N 1
ATOM 1405 C CA . LEU A 1 172 ? 15.524 -0.292 -51.359 1.00 61.41 172 LEU A CA 1
ATOM 1406 C C . LEU A 1 172 ? 15.625 -1.205 -50.133 1.00 61.41 172 LEU A C 1
ATOM 1408 O O . LEU A 1 172 ? 14.863 -1.017 -49.189 1.00 61.41 172 LEU A O 1
ATOM 1412 N N . ALA A 1 173 ? 16.570 -2.146 -50.103 1.00 60.75 173 ALA A N 1
ATOM 1413 C CA . ALA A 1 173 ? 16.864 -2.940 -48.914 1.00 60.75 173 ALA A CA 1
ATOM 1414 C C . ALA A 1 173 ? 17.463 -2.066 -47.802 1.00 60.75 173 ALA A C 1
ATOM 1416 O O . ALA A 1 173 ? 17.046 -2.176 -46.657 1.00 60.75 173 ALA A O 1
ATOM 1417 N N . TYR A 1 174 ? 18.363 -1.135 -48.132 1.00 61.12 174 TYR A N 1
ATOM 1418 C CA . TYR A 1 174 ? 18.935 -0.185 -47.177 1.00 61.12 174 TYR A CA 1
ATOM 1419 C C . TYR A 1 174 ? 17.862 0.735 -46.567 1.00 61.12 174 TYR A C 1
ATOM 1421 O O . TYR A 1 174 ? 17.785 0.871 -45.347 1.00 61.12 174 TYR A O 1
ATOM 1429 N N . PHE A 1 175 ? 16.958 1.284 -47.387 1.00 55.69 175 PHE A N 1
ATOM 1430 C CA . PHE A 1 175 ? 15.816 2.066 -46.897 1.00 55.69 175 PHE A CA 1
ATOM 1431 C C . PHE A 1 175 ? 14.778 1.194 -46.166 1.00 55.69 175 PHE A C 1
ATOM 1433 O O . PHE A 1 175 ? 14.200 1.627 -45.169 1.00 55.69 175 PHE A O 1
ATOM 1440 N N . GLY A 1 176 ? 14.583 -0.053 -46.602 1.00 52.78 176 GLY A N 1
ATOM 1441 C CA . GLY A 1 176 ? 13.657 -1.031 -46.022 1.00 52.78 176 GLY A CA 1
ATOM 1442 C C . GLY A 1 176 ? 14.145 -1.713 -44.735 1.00 52.78 176 GLY A C 1
ATOM 1443 O O . GLY A 1 176 ? 13.353 -2.368 -44.065 1.00 52.78 176 GLY A O 1
ATOM 1444 N N . VAL A 1 177 ? 15.420 -1.556 -44.372 1.00 48.00 177 VAL A N 1
ATOM 1445 C CA . VAL A 1 177 ? 16.045 -2.114 -43.154 1.00 48.00 177 VAL A CA 1
ATOM 1446 C C . VAL A 1 177 ? 16.242 -1.039 -42.068 1.00 48.00 177 VAL A C 1
ATOM 1448 O O . VAL A 1 177 ? 16.744 -1.322 -40.981 1.00 48.00 177 VAL A O 1
ATOM 1451 N N . SER A 1 178 ? 15.789 0.198 -42.293 1.00 43.78 178 SER A N 1
ATOM 1452 C CA . SER A 1 178 ? 15.975 1.294 -41.334 1.00 43.78 178 SER A CA 1
ATOM 1453 C C . SER A 1 178 ? 15.111 1.171 -40.058 1.00 43.78 178 SER A C 1
ATOM 1455 O O . SER A 1 178 ? 14.003 1.678 -39.941 1.00 43.78 178 SER A O 1
ATOM 1457 N N . THR A 1 179 ? 15.717 0.520 -39.061 1.00 40.41 179 THR A N 1
ATOM 1458 C CA . THR A 1 179 ? 15.552 0.663 -37.601 1.00 40.41 179 THR A CA 1
ATOM 1459 C C . THR A 1 179 ? 14.221 0.237 -36.967 1.00 40.41 179 THR A C 1
ATOM 1461 O O . THR A 1 179 ? 13.268 0.997 -36.820 1.00 40.41 179 THR A O 1
ATOM 1464 N N . VAL A 1 180 ? 14.234 -0.995 -36.458 1.00 40.34 180 VAL A N 1
ATOM 1465 C CA . VAL A 1 180 ? 13.404 -1.482 -35.351 1.00 40.34 180 VAL A CA 1
ATOM 1466 C C . VAL A 1 180 ? 13.774 -0.711 -34.077 1.00 40.34 180 VAL A C 1
ATOM 1468 O O . VAL A 1 180 ? 14.892 -0.846 -33.581 1.00 40.34 180 VAL A O 1
ATOM 1471 N N . SER A 1 181 ? 12.846 0.063 -33.506 1.00 37.16 181 SER A N 1
ATOM 1472 C CA . SER A 1 181 ? 12.994 0.552 -32.129 1.00 37.16 181 SER A CA 1
ATOM 1473 C C . SER A 1 181 ? 12.867 -0.631 -31.173 1.00 37.16 181 SER A C 1
ATOM 1475 O O . SER A 1 181 ? 11.765 -1.078 -30.849 1.00 37.16 181 SER A O 1
ATOM 1477 N N . ILE A 1 182 ? 13.996 -1.153 -30.705 1.00 38.03 182 ILE A N 1
ATOM 1478 C CA . ILE A 1 182 ? 14.010 -1.999 -29.516 1.00 38.03 182 ILE A CA 1
ATOM 1479 C C . ILE A 1 182 ? 13.642 -1.075 -28.353 1.00 38.03 182 ILE A C 1
ATOM 1481 O O . ILE A 1 182 ? 14.449 -0.238 -27.953 1.00 38.03 182 ILE A O 1
ATOM 1485 N N . LYS A 1 183 ? 12.419 -1.208 -27.820 1.00 36.34 183 LYS A N 1
ATOM 1486 C CA . LYS A 1 183 ? 12.050 -0.626 -26.523 1.00 36.34 183 LYS A CA 1
ATOM 1487 C C . LYS A 1 183 ? 12.951 -1.245 -25.455 1.00 36.34 183 LYS A C 1
ATOM 1489 O O . LYS A 1 183 ? 12.611 -2.272 -24.870 1.00 36.34 183 LYS A O 1
ATOM 1494 N N . LYS A 1 184 ? 14.105 -0.636 -25.198 1.00 33.16 184 LYS A N 1
ATOM 1495 C CA . LYS A 1 184 ? 14.817 -0.836 -23.939 1.00 33.16 184 LYS A CA 1
ATOM 1496 C C . LYS A 1 184 ? 14.081 -0.012 -22.890 1.00 33.16 184 LYS A C 1
ATOM 1498 O O . LYS A 1 184 ? 14.118 1.209 -22.930 1.00 33.16 184 LYS A O 1
ATOM 1503 N N . LYS A 1 185 ? 13.402 -0.679 -21.955 1.00 41.12 185 LYS A N 1
ATOM 1504 C CA . LYS A 1 185 ? 13.024 -0.034 -20.694 1.00 41.12 185 LYS A CA 1
ATOM 1505 C C . LYS A 1 185 ? 14.321 0.302 -19.951 1.00 41.12 185 LYS A C 1
ATOM 1507 O O . LYS A 1 185 ? 15.018 -0.600 -19.504 1.00 41.12 185 LYS A O 1
ATOM 1512 N N . THR A 1 186 ? 14.638 1.584 -19.850 1.00 33.53 186 THR A N 1
ATOM 1513 C CA . THR A 1 186 ? 15.702 2.161 -19.012 1.00 33.53 186 THR A CA 1
ATOM 1514 C C . THR A 1 186 ? 15.254 3.555 -18.574 1.00 33.53 186 THR A C 1
ATOM 1516 O O . THR A 1 186 ? 14.548 4.196 -19.349 1.00 33.53 186 THR A O 1
ATOM 1519 N N . PRO A 1 187 ? 15.825 4.147 -17.514 1.00 40.28 187 PRO A N 1
ATOM 1520 C CA . PRO A 1 187 ? 15.928 3.749 -16.109 1.00 40.28 187 PRO A CA 1
ATOM 1521 C C . PRO A 1 187 ? 14.934 4.637 -15.284 1.00 40.28 187 PRO A C 1
ATOM 1523 O O . PRO A 1 187 ? 13.944 5.088 -15.865 1.00 40.28 187 PRO A O 1
ATOM 1526 N N . PRO A 1 188 ? 15.053 4.851 -13.954 1.00 45.59 188 PRO A N 1
ATOM 1527 C CA . PRO A 1 188 ? 13.921 5.273 -13.142 1.00 45.59 188 PRO A CA 1
ATOM 1528 C C . PRO A 1 188 ? 13.493 6.717 -13.394 1.00 45.59 188 PRO A C 1
ATOM 1530 O O . PRO A 1 188 ? 14.305 7.628 -13.532 1.00 45.59 188 PRO A O 1
ATOM 1533 N N . MET A 1 189 ? 12.178 6.914 -13.384 1.00 54.38 189 MET A N 1
ATOM 1534 C CA . MET A 1 189 ? 11.531 8.209 -13.217 1.00 54.38 189 MET A CA 1
ATOM 1535 C C . MET A 1 189 ? 12.237 8.989 -12.092 1.00 54.38 189 MET A C 1
ATOM 1537 O O . MET A 1 189 ? 12.339 8.498 -10.969 1.00 54.38 189 MET A O 1
ATOM 1541 N N . HIS A 1 190 ? 12.773 10.172 -12.409 1.00 55.41 190 HIS A N 1
ATOM 1542 C CA . HIS A 1 190 ? 13.548 10.994 -11.475 1.00 55.41 190 HIS A CA 1
ATOM 1543 C C . HIS A 1 190 ? 12.736 11.297 -10.201 1.00 55.41 190 HIS A C 1
ATOM 1545 O O . HIS A 1 190 ? 11.525 11.517 -10.276 1.00 55.41 190 HIS A O 1
ATOM 1551 N N . LEU A 1 191 ? 13.390 11.334 -9.033 1.00 54.31 191 LEU A N 1
ATOM 1552 C CA . LEU A 1 191 ? 12.760 11.430 -7.702 1.00 54.31 191 LEU A CA 1
ATOM 1553 C C . LEU A 1 191 ? 11.759 12.600 -7.569 1.00 54.31 191 LEU A C 1
ATOM 1555 O O . LEU A 1 191 ? 10.718 12.470 -6.925 1.00 54.31 191 LEU A O 1
ATOM 1559 N N . SER A 1 192 ? 12.047 13.718 -8.242 1.00 58.03 192 SER A N 1
ATOM 1560 C CA . SER A 1 192 ? 11.196 14.915 -8.316 1.00 58.03 192 SER A CA 1
ATOM 1561 C C . SER A 1 192 ? 9.832 14.658 -8.963 1.00 58.03 192 SER A C 1
ATOM 1563 O O . SER A 1 192 ? 8.834 15.279 -8.599 1.00 58.03 192 SER A O 1
ATOM 1565 N N . ASN A 1 193 ? 9.765 13.724 -9.913 1.00 74.94 193 ASN A N 1
ATOM 1566 C CA . ASN A 1 193 ? 8.525 13.406 -10.610 1.00 74.94 193 ASN A CA 1
ATOM 1567 C C . ASN A 1 193 ? 7.573 12.633 -9.689 1.00 74.94 193 ASN A C 1
ATOM 1569 O O . ASN A 1 193 ? 6.362 12.818 -9.779 1.00 74.94 193 ASN A O 1
ATOM 1573 N N . PHE A 1 194 ? 8.095 11.812 -8.767 1.00 80.88 194 PHE A N 1
ATOM 1574 C CA . PHE A 1 194 ? 7.258 11.080 -7.812 1.00 80.88 194 PHE A CA 1
ATOM 1575 C C . PHE A 1 194 ? 6.534 12.030 -6.864 1.00 80.88 194 PHE A C 1
ATOM 1577 O O . PHE A 1 194 ? 5.340 11.875 -6.636 1.00 80.88 194 PHE A O 1
ATOM 1584 N N . GLU A 1 195 ? 7.219 13.055 -6.368 1.00 84.31 195 GLU A N 1
ATOM 1585 C CA . GLU A 1 195 ? 6.605 14.053 -5.490 1.00 84.31 195 GLU A CA 1
ATOM 1586 C C . GLU A 1 195 ? 5.538 14.873 -6.206 1.00 84.31 195 GLU A C 1
ATOM 1588 O O . GLU A 1 195 ? 4.471 15.125 -5.645 1.00 84.31 195 GLU A O 1
ATOM 1593 N N . PHE A 1 196 ? 5.797 15.267 -7.456 1.00 84.19 196 PHE A N 1
ATOM 1594 C CA . PHE A 1 196 ? 4.812 15.974 -8.267 1.00 84.19 196 PHE A CA 1
ATOM 1595 C C . PHE A 1 196 ? 3.557 15.124 -8.493 1.00 84.19 196 PHE A C 1
ATOM 1597 O O . PHE A 1 196 ? 2.440 15.593 -8.252 1.00 84.19 196 PHE A O 1
ATOM 1604 N N . ILE A 1 197 ? 3.728 13.863 -8.905 1.00 85.75 197 ILE A N 1
ATOM 1605 C CA . ILE A 1 197 ? 2.597 12.960 -9.130 1.00 85.75 197 ILE A CA 1
ATOM 1606 C C . ILE A 1 197 ? 1.857 12.690 -7.823 1.00 85.75 197 ILE A C 1
ATOM 1608 O O . ILE A 1 197 ? 0.632 12.785 -7.806 1.00 85.75 197 ILE A O 1
ATOM 1612 N N . TRP A 1 198 ? 2.568 12.438 -6.726 1.00 89.31 198 TRP A N 1
ATOM 1613 C CA . TRP A 1 198 ? 1.969 12.247 -5.408 1.00 89.31 198 TRP A CA 1
ATOM 1614 C C . TRP A 1 198 ? 1.124 13.449 -4.984 1.00 89.31 198 TRP A C 1
ATOM 1616 O O . TRP A 1 198 ? -0.055 13.293 -4.675 1.00 89.31 198 TRP A O 1
ATOM 1626 N N . LYS A 1 199 ? 1.670 14.670 -5.062 1.00 88.56 199 LYS A N 1
ATOM 1627 C CA . LYS A 1 199 ? 0.919 15.900 -4.761 1.00 88.56 199 LYS A CA 1
ATOM 1628 C C . LYS A 1 199 ? -0.339 16.017 -5.614 1.00 88.56 199 LYS A C 1
ATOM 1630 O O . LYS A 1 199 ? -1.391 16.388 -5.098 1.00 88.56 199 LYS A O 1
ATOM 1635 N N . ARG A 1 200 ? -0.258 15.678 -6.904 1.00 86.94 200 ARG A N 1
ATOM 1636 C CA . ARG A 1 200 ? -1.424 15.679 -7.795 1.00 86.94 200 ARG A CA 1
ATOM 1637 C C . ARG A 1 200 ? -2.462 14.632 -7.386 1.00 86.94 200 ARG A C 1
ATOM 1639 O O . ARG A 1 200 ? -3.649 14.953 -7.381 1.00 86.94 200 ARG A O 1
ATOM 1646 N N . LEU A 1 201 ? -2.038 13.418 -7.027 1.00 89.94 201 LEU A N 1
ATOM 1647 C CA . LEU A 1 201 ? -2.934 12.363 -6.545 1.00 89.94 201 LEU A CA 1
ATOM 1648 C C . LEU A 1 201 ? -3.668 12.819 -5.279 1.00 89.94 201 LEU A C 1
ATOM 1650 O O . LEU A 1 201 ? -4.895 12.820 -5.235 1.00 89.94 201 LEU A O 1
ATOM 1654 N N . ILE A 1 202 ? -2.921 13.294 -4.286 1.00 90.88 202 ILE A N 1
ATOM 1655 C CA . ILE A 1 202 ? -3.471 13.750 -3.010 1.00 90.88 202 ILE A CA 1
ATOM 1656 C C . ILE A 1 202 ? -4.407 14.949 -3.192 1.00 90.88 202 ILE A C 1
ATOM 1658 O O . ILE A 1 202 ? -5.483 14.987 -2.596 1.00 90.88 202 ILE A O 1
ATOM 1662 N N . LYS A 1 203 ? -4.054 15.901 -4.064 1.00 88.81 203 LYS A N 1
ATOM 1663 C CA . LYS A 1 203 ? -4.940 17.017 -4.410 1.00 88.81 203 LYS A CA 1
ATOM 1664 C C . LYS A 1 203 ? -6.238 16.532 -5.058 1.00 88.81 203 LYS A C 1
ATOM 1666 O O . LYS A 1 203 ? -7.300 16.998 -4.677 1.00 88.81 203 LYS A O 1
ATOM 1671 N N . THR A 1 204 ? -6.165 15.572 -5.978 1.00 88.88 204 THR A N 1
ATOM 1672 C CA . THR A 1 204 ? -7.357 15.018 -6.642 1.00 88.88 204 THR A CA 1
ATOM 1673 C C . THR A 1 204 ? -8.278 14.318 -5.643 1.00 88.88 204 THR A C 1
ATOM 1675 O O . THR A 1 204 ? -9.486 14.520 -5.684 1.00 88.88 204 THR A O 1
ATOM 1678 N N . LEU A 1 205 ? -7.718 13.546 -4.703 1.00 90.69 205 LEU A N 1
ATOM 1679 C CA . LEU A 1 205 ? -8.493 12.944 -3.615 1.00 90.69 205 LEU A CA 1
ATOM 1680 C C . LEU A 1 205 ? -9.176 14.019 -2.759 1.00 90.69 205 LEU A C 1
ATOM 1682 O O . LEU A 1 205 ? -10.367 13.911 -2.475 1.00 90.69 205 LEU A O 1
ATOM 1686 N N . LYS A 1 206 ? -8.451 15.083 -2.399 1.00 90.38 206 LYS A N 1
ATOM 1687 C CA . LYS A 1 206 ? -9.008 16.216 -1.649 1.00 90.38 206 LYS A CA 1
ATOM 1688 C C . LYS A 1 206 ? -10.141 16.917 -2.406 1.00 90.38 206 LYS A C 1
ATOM 1690 O O . LYS A 1 206 ? -11.180 17.200 -1.817 1.00 90.38 206 LYS A O 1
ATOM 1695 N N . ASP A 1 207 ? -9.958 17.169 -3.701 1.00 89.94 207 ASP A N 1
ATOM 1696 C CA . ASP A 1 207 ? -10.969 17.782 -4.572 1.00 89.94 207 ASP A CA 1
ATOM 1697 C C . ASP A 1 207 ? -12.215 16.877 -4.689 1.00 89.94 207 ASP A C 1
ATOM 1699 O O . ASP A 1 207 ? -13.345 17.366 -4.700 1.00 89.94 207 ASP A O 1
ATOM 1703 N N . GLY A 1 208 ? -12.018 15.554 -4.652 1.00 89.19 208 GLY A N 1
ATOM 1704 C CA . GLY A 1 208 ? -13.054 14.527 -4.497 1.00 89.19 208 GLY A CA 1
ATOM 1705 C C . GLY A 1 208 ? -13.622 14.386 -3.075 1.00 89.19 208 GLY A C 1
ATOM 1706 O O . GLY A 1 208 ? -14.235 13.370 -2.753 1.00 89.19 208 GLY A O 1
ATOM 1707 N N . LYS A 1 209 ? -13.416 15.385 -2.203 1.00 90.38 209 LYS A N 1
ATOM 1708 C CA . LYS A 1 209 ? -13.899 15.447 -0.809 1.00 90.38 209 LYS A CA 1
ATOM 1709 C C . LYS A 1 209 ? -13.403 14.309 0.090 1.00 90.38 209 LYS A C 1
ATOM 1711 O O . LYS A 1 209 ? -14.065 13.960 1.067 1.00 90.38 209 LYS A O 1
ATOM 1716 N N . LYS A 1 210 ? -12.241 13.727 -0.217 1.00 92.12 210 LYS A N 1
ATOM 1717 C CA . LYS A 1 210 ? -11.562 12.806 0.698 1.00 92.12 210 LYS A CA 1
ATOM 1718 C C . LYS A 1 210 ? -10.795 13.600 1.747 1.00 92.12 210 LYS A C 1
ATOM 1720 O O . LYS A 1 210 ? -10.048 14.520 1.422 1.00 92.12 210 LYS A O 1
ATOM 1725 N N . GLU A 1 211 ? -10.958 13.208 2.999 1.00 91.88 211 GLU A N 1
ATOM 1726 C CA . GLU A 1 211 ? -10.242 13.759 4.151 1.00 91.88 211 GLU A CA 1
ATOM 1727 C C . GLU A 1 211 ? -9.093 12.848 4.590 1.00 91.88 211 GLU A C 1
ATOM 1729 O O . GLU A 1 211 ? -8.150 13.305 5.242 1.00 91.88 211 GLU A O 1
ATOM 1734 N N . GLU A 1 212 ? -9.149 11.566 4.217 1.00 93.12 212 GLU A N 1
ATOM 1735 C CA . GLU A 1 212 ? -8.192 10.554 4.645 1.00 93.12 212 GLU A CA 1
ATOM 1736 C C . GLU A 1 212 ? -7.922 9.499 3.561 1.00 93.12 212 GLU A C 1
ATOM 1738 O O . GLU A 1 212 ? -8.836 9.019 2.886 1.00 93.12 212 GLU A O 1
ATOM 1743 N N . LEU A 1 213 ? -6.653 9.112 3.427 1.00 94.12 213 LEU A N 1
ATOM 1744 C CA . LEU A 1 213 ? -6.187 7.981 2.632 1.00 94.12 213 LEU A CA 1
ATOM 1745 C C . LEU A 1 213 ? -5.635 6.904 3.569 1.00 94.12 213 LEU A C 1
ATOM 1747 O O . LEU A 1 213 ? -4.634 7.128 4.248 1.00 94.12 213 LEU A O 1
ATOM 1751 N N . ILE A 1 214 ? -6.250 5.723 3.552 1.00 95.56 214 ILE A N 1
ATOM 1752 C CA . ILE A 1 214 ? -5.710 4.506 4.161 1.00 95.56 214 ILE A CA 1
ATOM 1753 C C . ILE A 1 214 ? -5.096 3.666 3.040 1.00 95.56 214 ILE A C 1
ATOM 1755 O O . ILE A 1 214 ? -5.812 3.108 2.205 1.00 95.56 214 ILE A O 1
ATOM 1759 N N . LEU A 1 215 ? -3.768 3.588 3.015 1.00 96.12 215 LEU A N 1
ATOM 1760 C CA . LEU A 1 215 ? -2.996 2.847 2.024 1.00 96.12 215 LEU A CA 1
ATOM 1761 C C . LEU A 1 215 ? -2.419 1.576 2.649 1.00 96.12 215 LEU A C 1
ATOM 1763 O O . LEU A 1 215 ? -1.515 1.630 3.475 1.00 96.12 215 LEU A O 1
ATOM 1767 N N . VAL A 1 216 ? -2.913 0.421 2.219 1.00 97.12 216 VAL A N 1
ATOM 1768 C CA . VAL A 1 216 ? -2.378 -0.886 2.600 1.00 97.12 216 VAL A CA 1
ATOM 1769 C C . VAL A 1 216 ? -1.356 -1.333 1.565 1.00 97.12 216 VAL A C 1
ATOM 1771 O O . VAL A 1 216 ? -1.698 -1.474 0.390 1.00 97.12 216 VAL A O 1
ATOM 1774 N N . ILE A 1 217 ? -0.129 -1.597 2.003 1.00 94.88 217 ILE A N 1
ATOM 1775 C CA . ILE A 1 217 ? 0.956 -2.123 1.176 1.00 94.88 217 ILE A CA 1
ATOM 1776 C C . ILE A 1 217 ? 1.188 -3.579 1.568 1.00 94.88 217 ILE A C 1
ATOM 1778 O O . ILE A 1 217 ? 1.495 -3.884 2.720 1.00 94.88 217 ILE A O 1
ATOM 1782 N N . ASP A 1 218 ? 0.992 -4.468 0.602 1.00 92.06 218 ASP A N 1
ATOM 1783 C CA . ASP A 1 218 ? 1.162 -5.914 0.742 1.00 92.06 218 ASP A CA 1
ATOM 1784 C C . ASP A 1 218 ? 2.406 -6.378 -0.020 1.00 92.06 218 ASP A C 1
ATOM 1786 O O . ASP A 1 218 ? 2.819 -5.731 -0.985 1.00 92.06 218 ASP A O 1
ATOM 1790 N N . ASP A 1 219 ? 2.946 -7.529 0.376 1.00 87.56 219 ASP A N 1
ATOM 1791 C CA . ASP A 1 219 ? 4.086 -8.189 -0.271 1.00 87.56 219 ASP A CA 1
ATOM 1792 C C . ASP A 1 219 ? 5.415 -7.409 -0.223 1.00 87.56 219 ASP A C 1
ATOM 1794 O O . ASP A 1 219 ? 6.276 -7.586 -1.085 1.00 87.56 219 ASP A O 1
ATOM 1798 N N . LEU A 1 220 ? 5.618 -6.561 0.789 1.00 83.75 220 LEU A N 1
ATOM 1799 C CA . LEU A 1 220 ? 6.892 -5.854 0.979 1.00 83.75 220 LEU A CA 1
ATOM 1800 C C . LEU A 1 220 ? 8.042 -6.815 1.341 1.00 83.75 220 LEU A C 1
ATOM 1802 O O . LEU A 1 220 ? 9.177 -6.603 0.932 1.00 83.75 220 LEU A O 1
ATOM 1806 N N . ASP A 1 221 ? 7.741 -7.924 2.019 1.00 77.88 221 ASP A N 1
ATOM 1807 C CA . ASP A 1 221 ? 8.664 -9.038 2.296 1.00 77.88 221 ASP A CA 1
ATOM 1808 C C . ASP A 1 221 ? 9.015 -9.866 1.042 1.00 77.88 221 ASP A C 1
ATOM 1810 O O . ASP A 1 221 ? 9.609 -10.947 1.104 1.00 77.88 221 ASP A O 1
ATOM 1814 N N . ARG A 1 222 ? 8.570 -9.427 -0.132 1.00 78.81 222 ARG A N 1
ATOM 1815 C CA . ARG A 1 222 ? 8.762 -10.139 -1.395 1.00 78.81 222 ARG A CA 1
ATOM 1816 C C . ARG A 1 222 ? 9.524 -9.287 -2.413 1.00 78.81 222 ARG A C 1
ATOM 1818 O O . ARG A 1 222 ? 9.652 -9.713 -3.558 1.00 78.81 222 ARG A O 1
ATOM 1825 N N . CYS A 1 223 ? 10.075 -8.151 -1.972 1.00 78.00 223 CYS A N 1
ATOM 1826 C CA . CYS A 1 223 ? 11.160 -7.451 -2.658 1.00 78.00 223 CYS A CA 1
ATOM 1827 C C . CYS A 1 223 ? 12.378 -8.374 -2.831 1.00 78.00 223 CYS A C 1
ATOM 1829 O O . CYS A 1 223 ? 12.590 -9.285 -2.023 1.00 78.00 223 CYS A O 1
ATOM 1831 N N . GLU A 1 224 ? 13.134 -8.156 -3.909 1.00 73.94 224 GLU A N 1
ATOM 1832 C CA . GLU A 1 224 ? 14.320 -8.956 -4.238 1.00 73.94 224 GLU A CA 1
ATOM 1833 C C . GLU A 1 224 ? 15.474 -8.659 -3.274 1.00 73.94 224 GLU A C 1
ATOM 1835 O O . GLU A 1 224 ? 16.045 -9.605 -2.736 1.00 73.94 224 GLU A O 1
ATOM 1840 N N . ASP A 1 225 ? 15.714 -7.375 -2.976 1.00 79.75 225 ASP A N 1
ATOM 1841 C CA . ASP A 1 225 ? 16.825 -6.912 -2.140 1.00 79.75 225 ASP A CA 1
ATOM 1842 C C . ASP A 1 225 ? 16.363 -6.051 -0.944 1.00 79.75 225 ASP A C 1
ATOM 1844 O O . ASP A 1 225 ? 15.396 -5.282 -1.018 1.00 79.75 225 ASP A O 1
ATOM 1848 N N . LEU A 1 226 ? 17.099 -6.106 0.173 1.00 77.31 226 LEU A N 1
ATOM 1849 C CA . LEU A 1 226 ? 16.887 -5.225 1.331 1.00 77.31 226 LEU A CA 1
ATOM 1850 C C . LEU A 1 226 ? 16.965 -3.726 0.989 1.00 77.31 226 LEU A C 1
ATOM 1852 O O . LEU A 1 226 ? 16.199 -2.931 1.537 1.00 77.31 226 LEU A O 1
ATOM 1856 N N . GLU A 1 227 ? 17.878 -3.331 0.102 1.00 82.12 227 GLU A N 1
ATOM 1857 C CA . GLU A 1 227 ? 18.051 -1.929 -0.302 1.00 82.12 227 GLU A CA 1
ATOM 1858 C C . GLU A 1 227 ? 16.794 -1.377 -0.984 1.00 82.12 227 GLU A C 1
ATOM 1860 O O . GLU A 1 227 ? 16.365 -0.260 -0.687 1.00 82.12 227 GLU A O 1
ATOM 1865 N N . ASP A 1 228 ? 16.146 -2.197 -1.813 1.00 85.44 228 ASP A N 1
ATOM 1866 C CA . ASP A 1 228 ? 14.899 -1.857 -2.491 1.00 85.44 228 ASP A CA 1
ATOM 1867 C C . ASP A 1 228 ? 13.772 -1.587 -1.492 1.00 85.44 228 ASP A C 1
ATOM 1869 O O . ASP A 1 228 ? 13.056 -0.586 -1.596 1.00 85.44 228 ASP A O 1
ATOM 1873 N N . MET A 1 229 ? 13.631 -2.457 -0.488 1.00 84.88 229 MET A N 1
ATOM 1874 C CA . MET A 1 229 ? 12.653 -2.281 0.585 1.00 84.88 229 MET A CA 1
ATOM 1875 C C . MET A 1 229 ? 12.892 -0.968 1.340 1.00 84.88 229 MET A C 1
ATOM 1877 O O . MET A 1 229 ? 11.954 -0.194 1.542 1.00 84.88 229 MET A O 1
ATOM 1881 N N . ILE A 1 230 ? 14.141 -0.701 1.736 1.00 84.44 230 ILE A N 1
ATOM 1882 C CA . ILE A 1 230 ? 14.512 0.520 2.463 1.00 84.44 230 ILE A CA 1
ATOM 1883 C C . ILE A 1 230 ? 14.196 1.758 1.622 1.00 84.44 230 ILE A C 1
ATOM 1885 O O . ILE A 1 230 ? 13.604 2.704 2.138 1.00 84.44 230 ILE A O 1
ATOM 1889 N N . LEU A 1 231 ? 14.516 1.739 0.327 1.00 86.62 231 LEU A N 1
ATOM 1890 C CA . LEU A 1 231 ? 14.240 2.847 -0.584 1.00 86.62 231 LEU A CA 1
ATOM 1891 C C . LEU A 1 231 ? 12.734 3.125 -0.727 1.00 86.62 231 LEU A C 1
ATOM 1893 O O . LEU A 1 231 ? 12.322 4.286 -0.779 1.00 86.62 231 LEU A O 1
ATOM 1897 N N . ILE A 1 232 ? 11.896 2.082 -0.772 1.00 89.25 232 ILE A N 1
ATOM 1898 C CA . ILE A 1 232 ? 10.431 2.234 -0.799 1.00 89.25 232 ILE A CA 1
ATOM 1899 C C . ILE A 1 232 ? 9.946 2.888 0.493 1.00 89.25 232 ILE A C 1
ATOM 1901 O O . ILE A 1 232 ? 9.185 3.854 0.428 1.00 89.25 232 ILE A O 1
ATOM 1905 N N . LEU A 1 233 ? 10.379 2.377 1.649 1.00 89.31 233 LEU A N 1
ATOM 1906 C CA . LEU A 1 233 ? 9.973 2.890 2.959 1.00 89.31 233 LEU A CA 1
ATOM 1907 C C . LEU A 1 233 ? 10.395 4.348 3.152 1.00 89.31 233 LEU A C 1
ATOM 1909 O O . LEU A 1 233 ? 9.563 5.181 3.508 1.00 89.31 233 LEU A O 1
ATOM 1913 N N . ASP A 1 234 ? 11.652 4.670 2.847 1.00 87.38 234 ASP A N 1
ATOM 1914 C CA . ASP A 1 234 ? 12.179 6.033 2.932 1.00 87.38 234 ASP A CA 1
ATOM 1915 C C . ASP A 1 234 ? 11.394 6.980 2.018 1.00 87.38 234 ASP A C 1
ATOM 1917 O O . ASP A 1 234 ? 10.951 8.058 2.434 1.00 87.38 234 ASP A O 1
ATOM 1921 N N . LYS A 1 235 ? 11.100 6.545 0.783 1.00 88.62 235 LYS A N 1
ATOM 1922 C CA . LYS A 1 235 ? 10.336 7.390 -0.131 1.00 88.62 235 LYS A CA 1
ATOM 1923 C C . LYS A 1 235 ? 8.896 7.584 0.327 1.00 88.62 235 LYS A C 1
ATOM 1925 O O . LYS A 1 235 ? 8.390 8.698 0.225 1.00 88.62 235 LYS A O 1
ATOM 1930 N N . LEU A 1 236 ? 8.230 6.552 0.842 1.00 90.44 236 LEU A N 1
ATOM 1931 C CA . LEU A 1 236 ? 6.882 6.686 1.399 1.00 90.44 236 LEU A CA 1
ATOM 1932 C C . LEU A 1 236 ? 6.861 7.637 2.596 1.00 90.44 236 LEU A C 1
ATOM 1934 O O . LEU A 1 236 ? 5.960 8.472 2.673 1.00 90.44 236 LEU A O 1
ATOM 1938 N N . ASN A 1 237 ? 7.870 7.566 3.467 1.00 89.12 237 ASN A N 1
ATOM 1939 C CA . ASN A 1 237 ? 7.989 8.466 4.610 1.00 89.12 237 ASN A CA 1
ATOM 1940 C C . ASN A 1 237 ? 8.128 9.926 4.150 1.00 89.12 237 ASN A C 1
ATOM 1942 O O . ASN A 1 237 ? 7.337 10.787 4.534 1.00 89.12 237 ASN A O 1
ATOM 1946 N N . SER A 1 238 ? 9.040 10.181 3.206 1.00 88.56 238 SER A N 1
ATOM 1947 C CA . SER A 1 238 ? 9.202 11.494 2.570 1.00 88.56 238 SER A CA 1
ATOM 1948 C C . SER A 1 238 ? 7.892 12.010 1.950 1.00 88.56 238 SER A C 1
ATOM 1950 O O . SER A 1 238 ? 7.530 13.177 2.109 1.00 88.56 238 SER A O 1
ATOM 1952 N N . LEU A 1 239 ? 7.126 11.150 1.271 1.00 88.94 239 LEU A N 1
ATOM 1953 C CA . LEU A 1 239 ? 5.847 11.533 0.663 1.00 88.94 239 LEU A CA 1
ATOM 1954 C C . LEU A 1 239 ? 4.766 11.865 1.705 1.00 88.94 239 LEU A C 1
ATOM 1956 O O . LEU A 1 239 ? 3.983 12.798 1.485 1.00 88.94 239 LEU A O 1
ATOM 1960 N N . MET A 1 240 ? 4.730 11.149 2.835 1.00 87.88 240 MET A N 1
ATOM 1961 C CA . MET A 1 240 ? 3.842 11.454 3.963 1.00 87.88 240 MET A CA 1
ATOM 1962 C C . MET A 1 240 ? 4.153 12.834 4.552 1.00 87.88 240 MET A C 1
ATOM 1964 O O . MET A 1 240 ? 3.230 13.621 4.773 1.00 87.88 240 MET A O 1
ATOM 1968 N N . GLU A 1 241 ? 5.430 13.171 4.741 1.00 84.69 241 GLU A N 1
ATOM 1969 C CA . GLU A 1 241 ? 5.854 14.481 5.255 1.00 84.69 241 GLU A CA 1
ATOM 1970 C C . GLU A 1 241 ? 5.469 15.625 4.308 1.00 84.69 241 GLU A C 1
ATOM 1972 O O . GLU A 1 241 ? 4.859 16.611 4.723 1.00 84.69 241 GLU A O 1
ATOM 1977 N N . ILE A 1 242 ? 5.735 15.462 3.007 1.00 82.38 242 ILE A N 1
ATOM 1978 C CA . ILE A 1 242 ? 5.466 16.471 1.967 1.00 82.38 242 ILE A CA 1
ATOM 1979 C C . ILE A 1 242 ? 3.979 16.848 1.872 1.00 82.38 242 ILE A C 1
ATOM 1981 O O . ILE A 1 242 ? 3.632 17.925 1.375 1.00 82.38 242 ILE A O 1
ATOM 1985 N N . THR A 1 243 ? 3.085 15.959 2.300 1.00 73.44 243 THR A N 1
ATOM 1986 C CA . THR A 1 243 ? 1.634 16.120 2.137 1.00 73.44 243 THR A CA 1
ATOM 1987 C C . THR A 1 243 ? 0.879 16.397 3.424 1.00 73.44 243 THR A C 1
ATOM 1989 O O . THR A 1 243 ? -0.345 16.567 3.372 1.00 73.44 243 THR A O 1
ATOM 1992 N N . GLY A 1 244 ? 1.598 16.554 4.541 1.00 61.66 244 GLY A N 1
ATOM 1993 C CA . GLY A 1 244 ? 1.046 17.039 5.801 1.00 61.66 244 GLY A CA 1
ATOM 1994 C C . GLY A 1 244 ? 0.301 18.363 5.601 1.00 61.66 244 GLY A C 1
ATOM 1995 O O . GLY A 1 244 ? 0.913 19.417 5.467 1.00 61.66 244 GLY A O 1
ATOM 1996 N N . GLY A 1 245 ? -1.033 18.299 5.533 1.00 66.75 245 GLY A N 1
ATOM 1997 C CA . GLY A 1 245 ? -1.915 19.463 5.367 1.00 66.75 245 GLY A CA 1
ATOM 1998 C C . GLY A 1 245 ? -2.990 19.339 4.278 1.00 66.75 245 GLY A C 1
ATOM 1999 O O . GLY A 1 245 ? -3.939 20.126 4.275 1.00 66.75 245 GLY A O 1
ATOM 2000 N N . TYR A 1 246 ? -2.901 18.363 3.365 1.00 78.06 246 TYR A N 1
ATOM 2001 C CA . TYR A 1 246 ? -3.948 18.157 2.352 1.00 78.06 246 TYR A CA 1
ATOM 2002 C C . TYR A 1 246 ? -5.042 17.205 2.830 1.00 78.06 246 TYR A C 1
ATOM 2004 O O . TYR A 1 246 ? -6.195 17.628 2.904 1.00 78.06 246 TYR A O 1
ATOM 2012 N N . ILE A 1 247 ? -4.658 15.969 3.152 1.00 89.31 247 ILE A N 1
ATOM 2013 C CA . ILE A 1 247 ? -5.495 14.897 3.708 1.00 89.31 247 ILE A CA 1
ATOM 2014 C C . ILE A 1 247 ? -4.660 14.119 4.735 1.00 89.31 247 ILE A C 1
ATOM 2016 O O . ILE A 1 247 ? -3.429 14.172 4.687 1.00 89.31 247 ILE A O 1
ATOM 2020 N N . LYS A 1 248 ? -5.304 13.388 5.645 1.00 91.56 248 LYS A N 1
ATOM 2021 C CA . LYS A 1 248 ? -4.616 12.470 6.567 1.00 91.56 248 LYS A CA 1
ATOM 2022 C C . LYS A 1 248 ? -4.160 11.227 5.804 1.00 91.56 248 LYS A C 1
ATOM 2024 O O . LYS A 1 248 ? -4.943 10.668 5.041 1.00 91.56 248 LYS A O 1
ATOM 2029 N N . ILE A 1 249 ? -2.924 10.775 6.002 1.00 93.31 249 ILE A N 1
ATOM 2030 C CA . ILE A 1 249 ? -2.398 9.576 5.331 1.00 93.31 249 ILE A CA 1
ATOM 2031 C C . ILE A 1 249 ? -2.036 8.523 6.368 1.00 93.31 249 ILE A C 1
ATOM 2033 O O . ILE A 1 249 ? -1.199 8.759 7.237 1.00 93.31 249 ILE A O 1
ATOM 2037 N N . LYS A 1 250 ? -2.647 7.346 6.251 1.00 94.50 250 LYS A N 1
ATOM 2038 C CA . LYS A 1 250 ? -2.364 6.190 7.100 1.00 94.50 250 LYS A CA 1
ATOM 2039 C C . LYS A 1 250 ? -1.841 5.056 6.236 1.00 94.50 250 LYS A C 1
ATOM 2041 O O . LYS A 1 250 ? -2.551 4.592 5.346 1.00 94.50 250 LYS A O 1
ATOM 2046 N N . ILE A 1 251 ? -0.610 4.624 6.474 1.00 95.44 251 ILE A N 1
ATOM 2047 C CA . ILE A 1 251 ? 0.003 3.506 5.757 1.00 95.44 251 ILE A CA 1
ATOM 2048 C C . ILE A 1 251 ? -0.052 2.266 6.640 1.00 95.44 251 ILE A C 1
ATOM 2050 O O . ILE A 1 251 ? 0.363 2.305 7.792 1.00 95.44 251 ILE A O 1
ATOM 2054 N N . ILE A 1 252 ? -0.554 1.161 6.094 1.00 96.00 252 ILE A N 1
ATOM 2055 C CA . ILE A 1 252 ? -0.547 -0.148 6.747 1.00 96.00 252 ILE A CA 1
ATOM 2056 C C . ILE A 1 252 ? 0.389 -1.062 5.962 1.00 96.00 252 ILE A C 1
ATOM 2058 O O . ILE A 1 252 ? 0.118 -1.366 4.802 1.00 96.00 252 ILE A O 1
ATOM 2062 N N . LEU A 1 253 ? 1.471 -1.515 6.587 1.00 93.44 253 LEU A N 1
ATOM 2063 C CA . LEU A 1 253 ? 2.397 -2.480 6.002 1.00 93.44 253 LEU A CA 1
ATOM 2064 C C . LEU A 1 253 ? 2.019 -3.892 6.441 1.00 93.44 253 LEU A C 1
ATOM 2066 O O . LEU A 1 253 ? 1.977 -4.181 7.636 1.00 93.44 253 LEU A O 1
ATOM 2070 N N . LEU A 1 254 ? 1.772 -4.784 5.485 1.00 91.38 254 LEU A N 1
ATOM 2071 C CA . LEU A 1 254 ? 1.643 -6.214 5.753 1.00 91.38 254 LEU A CA 1
ATOM 2072 C C . LEU A 1 254 ? 2.999 -6.877 5.538 1.00 91.38 254 LEU A C 1
ATOM 2074 O O . LEU A 1 254 ? 3.587 -6.739 4.467 1.00 91.38 254 LEU A O 1
ATOM 2078 N N . PHE A 1 255 ? 3.490 -7.600 6.544 1.00 82.75 255 PHE A N 1
ATOM 2079 C CA . PHE A 1 255 ? 4.833 -8.173 6.474 1.00 82.75 255 PHE A CA 1
ATOM 2080 C C . PHE A 1 255 ? 4.895 -9.580 7.077 1.00 82.75 255 PHE A C 1
ATOM 2082 O O . PHE A 1 255 ? 4.414 -9.825 8.190 1.00 82.75 255 PHE A O 1
ATOM 2089 N N . SER A 1 256 ? 5.499 -10.517 6.341 1.00 81.50 256 SER A N 1
ATOM 2090 C CA . SER A 1 256 ? 5.872 -11.840 6.851 1.00 81.50 256 SER A CA 1
ATOM 2091 C C . SER A 1 256 ? 7.359 -11.866 7.161 1.00 81.50 256 SER A C 1
ATOM 2093 O O . SER A 1 256 ? 8.224 -12.088 6.318 1.00 81.50 256 SER A O 1
ATOM 2095 N N . LEU A 1 257 ? 7.658 -11.639 8.426 1.00 66.19 257 LEU A N 1
ATOM 2096 C CA . LEU A 1 257 ? 9.021 -11.470 8.894 1.00 66.19 257 LEU A CA 1
ATOM 2097 C C . LEU A 1 257 ? 9.841 -12.761 8.811 1.00 66.19 257 LEU A C 1
ATOM 2099 O O . LEU A 1 257 ? 11.017 -12.730 8.468 1.00 66.19 257 LEU A O 1
ATOM 2103 N N . SER A 1 258 ? 9.197 -13.908 9.034 1.00 64.00 258 SER A N 1
ATOM 2104 C CA . SER A 1 258 ? 9.799 -15.231 8.849 1.00 64.00 258 SER A CA 1
ATOM 2105 C C . SER A 1 258 ? 10.182 -15.498 7.392 1.00 64.00 258 SER A C 1
ATOM 2107 O O . SER A 1 258 ? 11.216 -16.109 7.135 1.00 64.00 258 SER A O 1
ATOM 2109 N N . SER A 1 259 ? 9.389 -15.003 6.439 1.00 61.81 259 SER A N 1
ATOM 2110 C CA . SER A 1 259 ? 9.649 -15.149 5.004 1.00 61.81 259 SER A CA 1
ATOM 2111 C C . SER A 1 259 ? 10.806 -14.272 4.522 1.00 61.81 259 SER A C 1
ATOM 2113 O O . SER A 1 259 ? 11.496 -14.656 3.582 1.00 61.81 259 SER A O 1
ATOM 2115 N N . TYR A 1 260 ? 11.041 -13.131 5.177 1.00 60.91 260 TYR A N 1
ATOM 2116 C CA . TYR A 1 260 ? 12.118 -12.210 4.812 1.00 60.91 260 TYR A CA 1
ATOM 2117 C C . TYR A 1 260 ? 13.447 -12.531 5.500 1.00 60.91 260 TYR A C 1
ATOM 2119 O O . TYR A 1 260 ? 14.492 -12.526 4.859 1.00 60.91 260 TYR A O 1
ATOM 2127 N N . ILE A 1 261 ? 13.420 -12.904 6.785 1.00 59.12 261 ILE A N 1
ATOM 2128 C CA . ILE A 1 261 ? 14.628 -13.270 7.548 1.00 59.12 261 ILE A CA 1
ATOM 2129 C C . ILE A 1 261 ? 15.328 -14.498 6.955 1.00 59.12 261 ILE A C 1
ATOM 2131 O O . ILE A 1 261 ? 16.546 -14.595 7.023 1.00 59.12 261 ILE A O 1
ATOM 2135 N N . GLN A 1 262 ? 14.588 -15.429 6.347 1.00 59.69 262 GLN A N 1
ATOM 2136 C CA . GLN A 1 262 ? 15.191 -16.596 5.691 1.00 59.69 262 GLN A CA 1
ATOM 2137 C C . GLN A 1 262 ? 16.009 -16.247 4.439 1.00 59.69 262 GLN A C 1
ATOM 2139 O O . GLN A 1 262 ? 16.823 -17.063 4.016 1.00 59.69 262 GLN A O 1
ATOM 2144 N N . LYS A 1 263 ? 15.782 -15.074 3.836 1.00 60.66 263 LYS A N 1
ATOM 2145 C CA . LYS A 1 263 ? 16.447 -14.647 2.599 1.00 60.66 263 LYS A CA 1
ATOM 2146 C C . LYS A 1 263 ? 17.689 -13.790 2.833 1.00 60.66 263 LYS A C 1
ATOM 2148 O O . LYS A 1 263 ? 18.529 -13.716 1.948 1.00 60.66 263 LYS A O 1
ATOM 2153 N N . GLU A 1 264 ? 17.799 -13.149 3.992 1.00 63.38 264 GLU A N 1
ATOM 2154 C CA . GLU A 1 264 ? 18.758 -12.068 4.229 1.00 63.38 264 GLU A C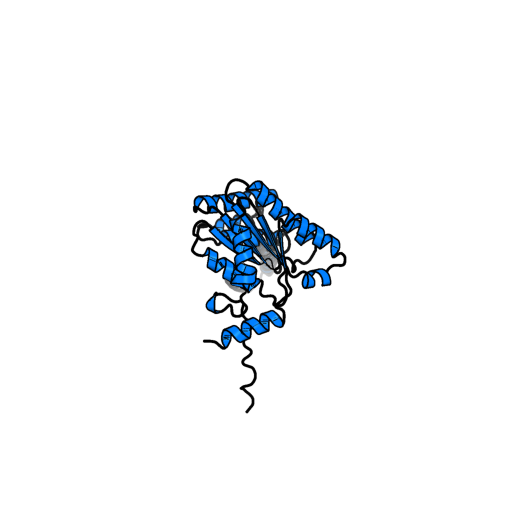A 1
ATOM 2155 C C . GLU A 1 264 ? 19.727 -12.389 5.370 1.00 63.38 264 GLU A C 1
ATOM 2157 O O . GLU A 1 264 ? 19.329 -12.800 6.460 1.00 63.38 264 GLU A O 1
ATOM 2162 N N . GLU A 1 265 ? 21.017 -12.124 5.158 1.00 58.91 265 GLU A N 1
ATOM 2163 C CA . GLU A 1 265 ? 22.075 -12.440 6.129 1.00 58.91 265 GLU A CA 1
ATOM 2164 C C . GLU A 1 265 ? 22.082 -11.503 7.358 1.00 58.91 265 GLU A C 1
ATOM 2166 O O . GLU A 1 265 ? 22.753 -11.782 8.353 1.00 58.91 265 GLU A O 1
ATOM 2171 N N . LYS A 1 266 ? 21.345 -10.378 7.320 1.00 65.50 266 LYS A N 1
ATOM 2172 C CA . LYS A 1 266 ? 21.399 -9.306 8.340 1.00 65.50 266 LYS A CA 1
ATOM 2173 C C . LYS A 1 266 ? 20.022 -8.929 8.914 1.00 65.50 266 LYS A C 1
ATOM 2175 O O . LYS A 1 266 ? 19.609 -7.774 8.783 1.00 65.50 266 LYS A O 1
ATOM 2180 N N . PRO A 1 267 ? 19.328 -9.828 9.634 1.00 63.84 267 PRO A N 1
ATOM 2181 C CA . PRO A 1 267 ? 17.963 -9.597 10.120 1.00 63.84 267 PRO A CA 1
ATOM 2182 C C . PRO A 1 267 ? 17.822 -8.340 10.992 1.00 63.84 267 PRO A C 1
ATOM 2184 O O . PRO A 1 267 ? 16.873 -7.580 10.826 1.00 63.84 267 PRO A O 1
ATOM 2187 N N . ASN A 1 268 ? 18.792 -8.053 11.866 1.00 67.31 268 ASN A N 1
ATOM 2188 C CA . ASN A 1 268 ? 18.731 -6.910 12.791 1.00 67.31 268 ASN A CA 1
ATOM 2189 C C . ASN A 1 268 ? 18.665 -5.545 12.082 1.00 67.31 268 ASN A C 1
ATOM 2191 O O . ASN A 1 268 ? 18.022 -4.620 12.578 1.00 67.31 268 ASN A O 1
ATOM 2195 N N . LEU A 1 269 ? 19.308 -5.410 10.917 1.00 67.88 269 LEU A N 1
ATOM 2196 C CA . LEU A 1 269 ? 19.272 -4.172 10.134 1.00 67.88 269 LEU A CA 1
ATOM 2197 C C . LEU A 1 269 ? 17.872 -3.925 9.552 1.00 67.88 269 LEU A C 1
ATOM 2199 O O . LEU A 1 269 ? 17.415 -2.787 9.479 1.00 67.88 269 LEU A O 1
ATOM 2203 N N . ILE A 1 270 ? 17.176 -5.000 9.187 1.00 66.50 270 ILE A N 1
ATOM 2204 C CA . ILE A 1 270 ? 15.823 -4.974 8.622 1.00 66.50 270 ILE A CA 1
ATOM 2205 C C . ILE A 1 270 ? 14.829 -4.486 9.670 1.00 66.50 270 ILE A C 1
ATOM 2207 O O . ILE A 1 270 ? 14.106 -3.525 9.419 1.00 66.50 270 ILE A O 1
ATOM 2211 N N . TYR A 1 271 ? 14.853 -5.101 10.858 1.00 68.88 271 TYR A N 1
ATOM 2212 C CA . TYR A 1 271 ? 14.030 -4.674 11.990 1.00 68.88 271 TYR A CA 1
ATOM 2213 C C . TYR A 1 271 ? 14.226 -3.193 12.281 1.00 68.88 271 TYR A C 1
ATOM 2215 O O . TYR A 1 271 ? 13.251 -2.456 12.320 1.00 68.88 271 TYR A O 1
ATOM 2223 N N . SER A 1 272 ? 15.479 -2.738 12.379 1.00 71.62 272 SER A N 1
ATOM 2224 C CA . SER A 1 272 ? 15.769 -1.334 12.673 1.00 71.62 272 SER A CA 1
ATOM 2225 C C . SER A 1 272 ? 15.190 -0.374 11.629 1.00 71.62 272 SER A C 1
ATOM 2227 O O . SER A 1 272 ? 14.701 0.691 11.991 1.00 71.62 272 SER A O 1
ATOM 2229 N N . ASN A 1 273 ? 15.222 -0.720 10.339 1.00 76.38 273 ASN A N 1
ATOM 2230 C CA . ASN A 1 273 ? 14.682 0.152 9.293 1.00 76.38 273 ASN A CA 1
ATOM 2231 C C . ASN A 1 273 ? 13.151 0.131 9.235 1.00 76.38 273 ASN A C 1
ATOM 2233 O O . ASN A 1 273 ? 12.540 1.179 9.033 1.00 76.38 273 ASN A O 1
ATOM 2237 N N . ILE A 1 274 ? 12.527 -1.027 9.458 1.00 79.00 274 ILE A N 1
ATOM 2238 C CA . ILE A 1 274 ? 11.067 -1.124 9.541 1.00 79.00 274 ILE A CA 1
ATOM 2239 C C . ILE A 1 274 ? 10.558 -0.390 10.791 1.00 79.00 274 ILE A C 1
ATOM 2241 O O . ILE A 1 274 ? 9.616 0.389 10.695 1.00 79.00 274 ILE A O 1
ATOM 2245 N N . GLU A 1 275 ? 11.204 -0.568 11.944 1.00 78.31 275 GLU A N 1
ATOM 2246 C CA . GLU A 1 275 ? 10.855 0.130 13.189 1.00 78.31 275 GLU A CA 1
ATOM 2247 C C . GLU A 1 275 ? 11.010 1.647 13.075 1.00 78.31 275 GLU A C 1
ATOM 2249 O O . GLU A 1 275 ? 10.183 2.375 13.608 1.00 78.31 275 GLU A O 1
ATOM 2254 N N . LYS A 1 276 ? 12.017 2.146 12.347 1.00 83.94 276 LYS A N 1
ATOM 2255 C CA . LYS A 1 276 ? 12.157 3.590 12.085 1.00 83.94 276 LYS A CA 1
ATOM 2256 C C . LYS A 1 276 ? 11.015 4.161 11.251 1.00 83.94 276 LYS A C 1
ATOM 2258 O O . LYS A 1 276 ? 10.708 5.339 11.388 1.00 83.94 276 LYS A O 1
ATOM 2263 N N . PHE A 1 277 ? 10.443 3.357 10.357 1.00 86.94 277 PHE A N 1
ATOM 2264 C CA . PHE A 1 277 ? 9.323 3.779 9.524 1.00 86.94 277 PHE A CA 1
ATOM 2265 C C . PHE A 1 277 ? 7.992 3.714 10.277 1.00 86.94 277 PHE A C 1
ATOM 2267 O O . PHE A 1 277 ? 7.108 4.519 10.002 1.00 86.94 277 PHE A O 1
ATOM 2274 N N . LEU A 1 278 ? 7.822 2.742 11.175 1.00 89.94 278 LEU A N 1
ATOM 2275 C CA . LEU A 1 278 ? 6.556 2.444 11.840 1.00 89.94 278 LEU A CA 1
ATOM 2276 C C . LEU A 1 278 ? 6.361 3.244 13.131 1.00 89.94 278 LEU A C 1
ATOM 2278 O O . LEU A 1 278 ? 7.129 3.110 14.076 1.00 89.94 278 LEU A O 1
ATOM 2282 N N . ASP A 1 279 ? 5.244 3.961 13.228 1.00 90.56 279 ASP A N 1
ATOM 2283 C CA . ASP A 1 279 ? 4.803 4.571 14.485 1.00 90.56 279 ASP A CA 1
ATOM 2284 C C . ASP A 1 279 ? 4.313 3.511 15.483 1.00 90.56 279 ASP A C 1
ATOM 2286 O O . ASP A 1 279 ? 4.418 3.665 16.701 1.00 90.56 279 ASP A O 1
ATOM 2290 N N . THR A 1 280 ? 3.714 2.432 14.971 1.00 90.06 280 THR A N 1
ATOM 2291 C CA . THR A 1 280 ? 3.207 1.327 15.784 1.00 90.06 280 THR A CA 1
ATOM 2292 C C . THR A 1 280 ? 3.088 0.038 14.974 1.00 90.06 280 THR A C 1
ATOM 2294 O O . THR A 1 280 ? 3.101 0.044 13.740 1.00 90.06 280 THR A O 1
ATOM 2297 N N . PHE A 1 281 ? 2.968 -1.099 15.655 1.00 88.44 281 PHE A N 1
ATOM 2298 C CA . PHE A 1 281 ? 2.816 -2.396 15.008 1.00 88.44 281 PHE A CA 1
ATOM 2299 C C . PHE A 1 281 ? 2.002 -3.387 15.836 1.00 88.44 281 PHE A C 1
ATOM 2301 O O . PHE A 1 281 ? 1.913 -3.293 17.058 1.00 88.44 281 PHE A O 1
ATOM 2308 N N . ILE A 1 282 ? 1.430 -4.372 15.147 1.00 88.06 282 ILE A N 1
ATOM 2309 C CA . ILE A 1 282 ? 0.637 -5.456 15.722 1.00 88.06 282 ILE A CA 1
ATOM 2310 C C . ILE A 1 282 ? 1.163 -6.786 15.197 1.00 88.06 282 ILE A C 1
ATOM 2312 O O . ILE A 1 282 ? 1.398 -6.953 13.999 1.00 88.06 282 ILE A O 1
ATOM 2316 N N . TRP A 1 283 ? 1.301 -7.748 16.105 1.00 84.06 283 TRP A N 1
ATOM 2317 C CA . TRP A 1 283 ? 1.662 -9.121 15.783 1.00 84.06 283 TRP A CA 1
ATOM 2318 C C . TRP A 1 283 ? 0.425 -10.009 15.774 1.00 84.06 283 TRP A C 1
ATOM 2320 O O . TRP A 1 283 ? -0.274 -10.149 16.777 1.00 84.06 283 TRP A O 1
ATOM 2330 N N . LEU A 1 284 ? 0.178 -10.635 14.632 1.00 84.88 284 LEU A N 1
ATOM 2331 C CA . LEU A 1 284 ? -0.803 -11.694 14.489 1.00 84.88 284 LEU A CA 1
ATOM 2332 C C . LEU A 1 284 ? -0.154 -12.997 14.941 1.00 84.88 284 LEU A C 1
ATOM 2334 O O . LEU A 1 284 ? 0.671 -13.581 14.233 1.00 84.88 284 LEU A O 1
ATOM 2338 N N . ALA A 1 285 ? -0.512 -13.422 16.146 1.00 71.69 285 ALA A N 1
ATOM 2339 C CA . ALA A 1 285 ? -0.182 -14.746 16.641 1.00 71.69 285 ALA A CA 1
ATOM 2340 C C . ALA A 1 285 ? -1.118 -15.790 16.018 1.00 71.69 285 ALA A C 1
ATOM 2342 O O . ALA A 1 285 ? -2.252 -15.488 15.641 1.00 71.69 285 ALA A O 1
ATOM 2343 N N . GLU A 1 286 ? -0.653 -17.035 15.939 1.00 61.62 286 GLU A N 1
ATOM 2344 C CA . GLU A 1 286 ? -1.578 -18.149 15.754 1.00 61.62 286 GLU A CA 1
ATOM 2345 C C . GLU A 1 286 ? -2.518 -18.211 16.970 1.00 61.62 286 GLU A C 1
ATOM 2347 O O . GLU A 1 286 ? -2.037 -18.118 18.105 1.00 61.62 286 GLU A O 1
ATOM 2352 N N . PRO A 1 287 ? -3.841 -18.356 16.768 1.00 53.44 287 PRO A N 1
ATOM 2353 C CA . PRO A 1 287 ? -4.781 -18.444 17.874 1.00 53.44 287 PRO A CA 1
ATOM 2354 C C . PRO A 1 287 ? -4.427 -19.644 18.753 1.00 53.44 287 PRO A C 1
ATOM 2356 O O . PRO A 1 287 ? -4.243 -20.770 18.280 1.00 53.44 287 PRO A O 1
ATOM 2359 N N . THR A 1 288 ? -4.320 -19.409 20.056 1.00 57.84 288 THR A N 1
ATOM 2360 C CA . THR A 1 288 ? -3.963 -20.452 21.015 1.00 57.84 288 THR A CA 1
ATOM 2361 C C . THR A 1 288 ? -5.040 -21.539 21.057 1.00 57.84 288 THR A C 1
ATOM 2363 O O . THR A 1 288 ? -6.220 -21.294 20.799 1.00 57.84 288 THR A O 1
ATOM 2366 N N . LYS A 1 289 ? -4.675 -22.761 21.475 1.00 53.16 289 LYS A N 1
ATOM 2367 C CA . LYS A 1 289 ? -5.647 -23.860 21.665 1.00 53.16 289 LYS A CA 1
ATOM 2368 C C . LYS A 1 289 ? -6.821 -23.464 22.574 1.00 53.16 289 LYS A C 1
ATOM 2370 O O . LYS A 1 289 ? -7.929 -23.947 22.376 1.00 53.16 289 LYS A O 1
ATOM 2375 N N . SER A 1 290 ? -6.582 -22.587 23.551 1.00 49.91 290 SER A N 1
ATOM 2376 C CA . SER A 1 290 ? -7.605 -22.066 24.467 1.00 49.91 290 SER A CA 1
ATOM 2377 C C . SER A 1 290 ? -8.591 -21.125 23.764 1.00 49.91 290 SER A C 1
ATOM 2379 O O . SER A 1 290 ? -9.800 -21.224 23.974 1.00 49.91 290 SER A O 1
ATOM 2381 N N . GLU A 1 291 ? -8.100 -20.250 22.887 1.00 48.53 291 GLU A N 1
ATOM 2382 C CA . GLU A 1 291 ? -8.936 -19.360 22.074 1.00 48.53 291 GLU A CA 1
ATOM 2383 C C . GLU A 1 291 ? -9.748 -20.155 21.052 1.00 48.53 291 GLU A C 1
ATOM 2385 O O . GLU A 1 291 ? -10.962 -19.982 20.977 1.00 48.53 291 GLU A O 1
ATOM 2390 N N . LEU A 1 292 ? -9.124 -21.118 20.365 1.00 48.25 292 LEU A N 1
ATOM 2391 C CA . LEU A 1 292 ? -9.821 -22.053 19.475 1.00 48.25 292 LEU A CA 1
ATOM 2392 C C . LEU A 1 292 ? -10.907 -22.845 20.216 1.00 48.25 292 LEU A C 1
ATOM 2394 O O . LEU A 1 292 ? -12.021 -22.986 19.717 1.00 48.25 292 LEU A O 1
ATOM 2398 N N . TYR A 1 293 ? -10.625 -23.312 21.435 1.00 51.25 293 TYR A N 1
ATOM 2399 C CA . TYR A 1 293 ? -11.605 -24.018 22.258 1.00 51.25 293 TYR A CA 1
ATOM 2400 C C . TYR A 1 293 ? -12.813 -23.133 22.603 1.00 51.25 293 TYR A C 1
ATOM 2402 O O . TYR A 1 293 ? -13.956 -23.558 22.422 1.00 51.25 293 TYR A O 1
ATOM 2410 N N . LYS A 1 294 ? -12.585 -21.877 23.013 1.00 51.34 294 LYS A N 1
ATOM 2411 C CA . LYS A 1 294 ? -13.662 -20.901 23.271 1.00 51.34 294 LYS A CA 1
ATOM 2412 C C . LYS A 1 294 ? -14.499 -20.618 22.019 1.00 51.34 294 LYS A C 1
ATOM 2414 O O . LYS A 1 294 ? -15.721 -20.538 22.120 1.00 51.34 294 LYS A O 1
ATOM 2419 N N . LEU A 1 295 ? -13.866 -20.542 20.849 1.00 44.72 295 LEU A N 1
ATOM 2420 C CA . LEU A 1 295 ? -14.543 -20.356 19.562 1.00 44.72 295 LEU A CA 1
ATOM 2421 C C . LEU A 1 295 ? -15.422 -21.566 19.193 1.00 44.72 295 LEU A C 1
ATOM 2423 O O . LEU A 1 295 ? -16.552 -21.388 18.751 1.00 44.72 295 LEU A O 1
ATOM 2427 N N . THR A 1 296 ? -14.969 -22.800 19.451 1.00 47.81 296 THR A N 1
ATOM 2428 C CA . THR A 1 296 ? -15.772 -24.015 19.178 1.00 47.81 296 THR A CA 1
ATOM 2429 C C . THR A 1 296 ? -16.964 -24.209 20.118 1.00 47.81 296 THR A C 1
ATOM 2431 O O . THR A 1 296 ? -17.943 -24.845 19.734 1.00 47.81 296 THR A O 1
ATOM 2434 N N . GLN A 1 297 ? -16.906 -23.655 21.332 1.00 51.66 297 GLN A N 1
ATOM 2435 C CA . GLN A 1 297 ? -18.021 -23.680 22.286 1.00 51.66 297 GLN A CA 1
ATOM 2436 C C . GLN A 1 297 ? -19.101 -22.644 21.926 1.00 51.66 297 GLN A C 1
ATOM 2438 O O . GLN A 1 297 ? -20.282 -22.913 22.117 1.00 51.66 297 GLN A O 1
ATOM 2443 N N . GLY A 1 298 ? -18.723 -21.503 21.334 1.00 45.91 298 GLY A N 1
ATOM 2444 C CA . GLY A 1 298 ? -19.674 -20.502 20.828 1.00 45.91 298 GLY A CA 1
ATOM 2445 C C . GLY A 1 298 ? -20.503 -20.973 19.626 1.00 45.91 298 GLY A C 1
ATOM 2446 O O . GLY A 1 298 ? -21.605 -20.489 19.431 1.00 45.91 298 GLY A O 1
ATOM 2447 N N . VAL A 1 299 ? -20.013 -21.958 18.864 1.00 43.88 299 VAL A N 1
ATOM 2448 C CA . VAL A 1 299 ? -20.720 -22.555 17.709 1.00 43.88 299 VAL A CA 1
ATOM 2449 C C . VAL A 1 299 ? -21.695 -23.671 18.126 1.00 43.88 299 VAL A C 1
ATOM 2451 O O . VAL A 1 299 ? -22.481 -24.137 17.310 1.00 43.88 299 VAL A O 1
ATOM 2454 N N . ARG A 1 300 ? -21.656 -24.134 19.385 1.00 41.06 300 ARG A N 1
ATOM 2455 C CA . ARG A 1 300 ? -22.528 -25.215 19.888 1.00 41.06 300 ARG A CA 1
ATOM 2456 C C . ARG A 1 300 ? -23.777 -24.736 20.632 1.00 41.06 300 ARG A C 1
ATOM 2458 O O . ARG A 1 300 ? -24.560 -25.585 21.043 1.00 41.06 300 ARG A O 1
ATOM 2465 N N . ASN A 1 301 ? -23.949 -23.426 20.806 1.00 39.44 301 ASN A N 1
ATOM 2466 C CA . ASN A 1 301 ? -25.056 -22.847 21.573 1.00 39.44 301 ASN A CA 1
ATOM 2467 C C . ASN A 1 301 ? -26.086 -22.077 20.724 1.00 39.44 301 ASN A C 1
ATOM 2469 O O . ASN A 1 301 ? -26.889 -21.357 21.312 1.00 39.44 301 ASN A O 1
ATOM 2473 N N . ASP A 1 302 ? -26.104 -22.286 19.404 1.00 37.12 302 ASP A N 1
ATOM 2474 C CA . ASP A 1 302 ? -27.178 -21.836 18.504 1.00 37.12 302 ASP A CA 1
ATOM 2475 C C . ASP A 1 302 ? -27.852 -23.037 17.819 1.00 37.12 302 ASP A C 1
ATOM 2477 O O . ASP A 1 302 ? -27.117 -23.922 17.314 1.00 37.12 302 ASP A O 1
#

pLDDT: mean 73.67, std 17.33, range [33.16, 97.12]

Sequence (302 aa):
MVKDFLNLKVDKPIENEEEDKLGHNKIYVEPIYNILNSNNKNLSLGIFGNFGSGKTSIINLLKKRYSSRSEISFIKSSIWGHSPPDALKKIFLDIGKEKEFNKRKELESDLFDSKEGIDKTKFKLNNLKFLTYFIVFFIMVLFVSRFISFLFLSDYITWSIGIGTIIVMILLAYFGVSTVSIKKKTPPMHLSNFEFIWKRLIKTLKDGKKEELILVIDDLDRCEDLEDMILILDKLNSLMEITGGYIKIKIILLFSLSSYIQKEEKPNLIYSNIEKFLDTFIWLAEPTKSELYKLTQGVRND

Radius of gyration: 31.66 Å; chains: 1; bounding box: 52×65×106 Å

Secondary structure (DSSP, 8-state):
----S----------SGGG-TT-HIIIIIHHHHHHHHH--S-EEEEEE--TTSSHHHHHHHHHHHHTT-TTEEEEEEE-TT--TTHHHHHHHHHHTTSTT-TTHHHHHHHHH---------------HHHHHHHHHHHHHHHHHHHHHHHHH--THHHHHHHHHHHHHHHHHHHHHT-------------HHHHHHHHHHHHHHHHHTT--EEEEEEE-GGG-SSHHHHHHHHHHHHHHHHHTTTTSEEEEEEEE-HHHHHTT-S-HHHHHHHHHHH-SEEEE-PPPPHHHHHHHHHHTT--